Protein 6FPD (pdb70)

Nearest PDB structures (foldseek):
  6fpd-assembly1_A-2  TM=1.005E+00  e=1.056E-23  Agaricus bisporus
  5vtl-assembly1_A  TM=2.613E-01  e=3.855E-01  Trypanosoma brucei
  1i49-assembly1_B  TM=2.216E-01  e=1.133E+00  Homo sapiens
  3g67-assembly1_A  TM=2.272E-01  e=3.034E+00  Thermotoga maritima
  1uru-assembly1_A-2  TM=2.472E-01  e=2.636E+00  Drosophila melanogaster

Radius of gyration: 22.44 Å; Cα contacts (8 Å, |Δi|>4): 189; chains: 1; bounding box: 76×44×27 Å

Organism: Agaricus bisporus (NCBI:txid5341)

Secondary structure (DSSP, 8-state):
---GGGSHHHHHHHHHHHHHHHHHHHHHHHHHHHHHHHHHHHHHHTTTT-SGGGGHHHHHHHHHHHHHHHHHHHHHHHHHHHHHHIIIIIIIIIIIITS--SHHHHHHHHHHHHHHHH------TT-HHHHHHHHHHHHHHHHHHHHHHHT---HHHHHHHHHHHHHHHHHHHHHHHHHHHHHHHHHHH--

Solvent-accessible surface area: 10762 Å² total; per-residue (Å²): 108,87,3,45,5,21,77,135,117,54,14,106,148,14,24,74,46,0,92,59,0,14,95,80,1,44,61,41,21,113,33,28,109,77,92,24,102,66,9,127,39,74,11,106,168,98,128,123,126,86,111,73,44,63,87,79,6,68,174,26,44,116,111,12,121,58,35,54,104,49,3,116,45,0,63,61,18,0,36,102,10,15,59,14,4,49,68,0,10,76,81,6,5,60,36,53,5,55,105,40,82,65,90,130,54,83,68,39,0,34,105,79,0,82,51,10,27,53,84,167,29,84,83,6,122,71,23,97,12,0,29,151,44,12,39,42,8,34,72,20,0,16,75,0,0,44,56,4,5,76,62,32,141,163,81,78,44,18,61,125,11,48,98,37,4,58,69,0,63,72,4,1,120,35,0,13,89,2,1,123,45,0,6,47,33,3,61,134,47,97,131

Sequence (191 aa):
IDFPFAHEDVVQKTVDDVRTLSNMSAAADQGVHDVNHSSKTLAERYKDDITALAVLPPRVDEFAKSFNDILWAGRTSATHGVSRITDFVDVTVVGIVEDIKTPEDRDEAVIELNAIAGQKSKPVDGFPGATRRLDGIWNTSSTDAANIAKVLAIEKTVKELTTAFSPAKAGYKKVQEALRAYASSITKLAA

Structure (mmCIF, N/CA/C/O backbone):
data_6FPD
#
_entry.id   6FPD
#
_cell.length_a   73.936
_cell.length_b   73.936
_cell.length_c   70.592
_cell.angle_alpha   90.00
_cell.angle_beta   90.00
_cell.angle_gamma   120.00
#
_symmetry.space_group_name_H-M   'P 64'
#
loop_
_entity.id
_entity.type
_entity.pdbx_description
1 polymer 'Protein AB21'
2 non-polymer 'SODIUM ION'
3 non-polymer 1,2-ETHANEDIOL
4 water water
#
loop_
_atom_site.group_PDB
_atom_site.id
_atom_site.type_symbol
_atom_site.label_atom_id
_atom_site.label_alt_id
_atom_site.label_comp_id
_atom_site.label_asym_id
_atom_site.label_entity_id
_atom_site.label_seq_id
_atom_site.pdbx_PDB_ins_code
_atom_site.Cartn_x
_atom_site.Cartn_y
_atom_site.Cartn_z
_atom_site.occupancy
_atom_site.B_iso_or_equiv
_atom_site.auth_seq_id
_atom_site.auth_comp_id
_atom_site.auth_asym_id
_atom_site.auth_atom_id
_atom_site.pdbx_PDB_model_num
ATOM 1 N N . ILE A 1 5 ? 25.811 -3.097 2.837 1.00 41.97 5 ILE A N 1
ATOM 2 C CA . ILE A 1 5 ? 25.633 -4.576 2.565 1.00 42.38 5 ILE A CA 1
ATOM 3 C C . ILE A 1 5 ? 24.782 -5.199 3.693 1.00 42.24 5 ILE A C 1
ATOM 4 O O . ILE A 1 5 ? 25.296 -5.724 4.688 1.00 41.63 5 ILE A O 1
ATOM 9 N N . ASP A 1 6 ? 23.465 -5.062 3.548 1.00 41.20 6 ASP A N 1
ATOM 10 C CA . ASP A 1 6 ? 22.532 -5.705 4.451 1.00 41.44 6 ASP A CA 1
ATOM 11 C C . ASP A 1 6 ? 22.224 -7.091 3.900 1.00 39.33 6 ASP A C 1
ATOM 12 O O . ASP A 1 6 ? 22.193 -7.305 2.676 1.00 39.59 6 ASP A O 1
ATOM 17 N N . PHE A 1 7 ? 22.031 -8.030 4.820 1.00 35.81 7 PHE A N 1
ATOM 18 C CA . PHE A 1 7 ? 21.631 -9.386 4.497 1.00 33.09 7 PHE A CA 1
ATOM 19 C C . PHE A 1 7 ? 20.370 -9.619 5.297 1.00 31.16 7 PHE A C 1
ATOM 20 O O . PHE A 1 7 ? 20.454 -9.765 6.510 1.00 32.10 7 PHE A O 1
ATOM 28 N N . PRO A 1 8 ? 19.192 -9.626 4.638 1.00 29.34 8 PRO A N 1
ATOM 29 C CA . PRO A 1 8 ? 17.936 -9.728 5.396 1.00 28.56 8 PRO A CA 1
ATOM 30 C C . PRO A 1 8 ? 17.882 -10.827 6.471 1.00 29.10 8 PRO A C 1
ATOM 31 O O . PRO A 1 8 ? 17.265 -10.612 7.503 1.00 29.73 8 PRO A O 1
ATOM 35 N N . PHE A 1 9 ? 18.535 -11.969 6.236 1.00 29.13 9 PHE A N 1
ATOM 36 C CA . PHE A 1 9 ? 18.604 -13.064 7.208 1.00 29.56 9 PHE A CA 1
ATOM 37 C C . PHE A 1 9 ? 19.786 -12.972 8.203 1.00 31.83 9 PHE A C 1
ATOM 38 O O . PHE A 1 9 ? 19.969 -13.877 9.015 1.00 33.34 9 PHE A O 1
ATOM 46 N N . ALA A 1 10 ? 20.570 -11.890 8.156 1.00 34.09 10 ALA A N 1
ATOM 47 C CA . ALA A 1 10 ? 21.537 -11.556 9.217 1.00 34.96 10 ALA A CA 1
ATOM 48 C C . ALA A 1 10 ? 20.872 -10.986 10.473 1.00 37.16 10 ALA A C 1
ATOM 49 O O . ALA A 1 10 ? 21.526 -10.864 11.509 1.00 36.57 10 ALA A O 1
ATOM 51 N N . HIS A 1 11 ? 19.591 -10.622 10.363 1.00 41.04 11 HIS A N 1
ATOM 52 C CA . HIS A 1 11 ? 18.787 -10.097 11.465 1.00 43.89 11 HIS A CA 1
ATOM 53 C C . HIS A 1 11 ? 17.806 -11.145 11.955 1.00 47.52 11 HIS A C 1
ATOM 54 O O . HIS A 1 11 ? 17.066 -11.717 11.158 1.00 50.65 11 HIS A O 1
ATOM 61 N N . GLU A 1 12 ? 17.777 -11.362 13.270 1.00 51.98 12 GLU A N 1
ATOM 62 C CA . GLU A 1 12 ? 16.942 -12.411 13.897 1.00 53.36 12 GLU A CA 1
ATOM 63 C C . GLU A 1 12 ? 15.434 -12.170 13.791 1.00 52.33 12 GLU A C 1
ATOM 64 O O . GLU A 1 12 ? 14.637 -13.107 13.918 1.00 52.55 12 GLU A O 1
ATOM 70 N N . ASP A 1 13 ? 15.058 -10.922 13.546 1.00 51.72 13 ASP A N 1
ATOM 71 C CA . ASP A 1 13 ? 13.656 -10.514 13.480 1.00 52.38 13 ASP A CA 1
ATOM 72 C C . ASP A 1 13 ? 13.062 -10.927 12.122 1.00 51.25 13 ASP A C 1
ATOM 73 O O . ASP A 1 13 ? 11.951 -11.464 12.053 1.00 51.47 13 ASP A O 1
ATOM 78 N N . VAL A 1 14 ? 13.824 -10.676 11.056 1.00 47.11 14 VAL A N 1
ATOM 79 C CA . VAL A 1 14 ? 13.454 -11.058 9.687 1.00 46.14 14 VAL A CA 1
ATOM 80 C C . VAL A 1 14 ? 13.406 -12.576 9.513 1.00 44.10 14 VAL A C 1
ATOM 81 O O . VAL A 1 14 ? 12.485 -13.101 8.881 1.00 45.39 14 VAL A O 1
ATOM 85 N N . VAL A 1 15 ? 14.418 -13.264 10.043 1.00 40.89 15 VAL A N 1
ATOM 86 C CA . VAL A 1 15 ? 14.509 -14.725 9.960 1.00 38.97 15 VAL A CA 1
ATOM 87 C C . VAL A 1 15 ? 13.277 -15.382 10.580 1.00 38.73 15 VAL A C 1
ATOM 88 O O . VAL A 1 15 ? 12.733 -16.327 10.019 1.00 40.73 15 VAL A O 1
ATOM 92 N N . GLN A 1 16 ? 12.837 -14.864 11.723 1.00 37.29 16 GLN A N 1
ATOM 93 C CA . GLN A 1 16 ? 11.658 -15.394 12.408 1.00 35.33 16 GLN A CA 1
ATOM 94 C C . GLN A 1 16 ? 10.377 -15.162 11.627 1.00 32.84 16 GLN A C 1
ATOM 95 O O . GLN A 1 16 ? 9.554 -16.060 11.507 1.00 32.96 16 GLN A O 1
ATOM 101 N N . LYS A 1 17 ? 10.211 -13.947 11.122 1.00 31.11 17 LYS A N 1
ATOM 102 C CA . LYS A 1 17 ? 9.094 -13.596 10.242 1.00 30.65 17 LYS A CA 1
ATOM 103 C C . LYS A 1 17 ? 9.007 -14.544 9.027 1.00 28.18 17 LYS A C 1
ATOM 104 O O . LYS A 1 17 ? 7.917 -14.988 8.644 1.00 25.52 17 LYS A O 1
ATOM 110 N N . THR A 1 18 ? 10.171 -14.862 8.456 1.00 26.27 18 THR A N 1
ATOM 111 C CA . THR A 1 18 ? 10.282 -15.790 7.329 1.00 24.75 18 THR A CA 1
ATOM 112 C C . THR A 1 18 ? 10.053 -17.258 7.706 1.00 25.04 18 THR A C 1
ATOM 113 O O . THR A 1 18 ? 9.425 -18.001 6.954 1.00 25.02 18 THR A O 1
ATOM 117 N N . VAL A 1 19 ? 10.594 -17.683 8.841 1.00 25.30 19 VAL A N 1
ATOM 118 C CA . VAL A 1 19 ? 10.352 -19.031 9.338 1.00 26.74 19 VAL A CA 1
ATOM 119 C C . VAL A 1 19 ? 8.838 -19.225 9.626 1.00 28.49 19 VAL A C 1
ATOM 120 O O . VAL A 1 19 ? 8.257 -20.236 9.226 1.00 28.05 19 VAL A O 1
ATOM 124 N N . ASP A 1 20 ? 8.211 -18.238 10.275 1.00 30.17 20 ASP A N 1
ATOM 125 C CA . ASP A 1 20 ? 6.754 -18.218 10.472 1.00 31.19 20 ASP A CA 1
ATOM 126 C C . ASP A 1 20 ? 6.010 -18.353 9.164 1.00 29.57 20 ASP A C 1
ATOM 127 O O . ASP A 1 20 ? 5.115 -19.175 9.054 1.00 29.92 20 ASP A O 1
ATOM 132 N N . ASP A 1 21 ? 6.363 -17.516 8.192 1.00 28.52 21 ASP A N 1
ATOM 133 C CA . ASP A 1 21 ? 5.804 -17.600 6.835 1.00 28.04 21 ASP A CA 1
ATOM 134 C C . ASP A 1 21 ? 5.737 -19.027 6.321 1.00 27.49 21 ASP A C 1
ATOM 135 O O . ASP A 1 21 ? 4.696 -19.463 5.843 1.00 26.90 21 ASP A O 1
ATOM 140 N N . VAL A 1 22 ? 6.857 -19.741 6.436 1.00 27.58 22 VAL A N 1
ATOM 141 C CA . VAL A 1 22 ? 6.953 -21.131 5.980 1.00 27.67 22 VAL A CA 1
ATOM 142 C C . VAL A 1 22 ? 6.123 -22.047 6.885 1.00 28.62 22 VAL A C 1
ATOM 143 O O . VAL A 1 22 ? 5.378 -22.896 6.395 1.00 29.27 22 VAL A O 1
ATOM 147 N N . ARG A 1 23 ? 6.234 -21.858 8.192 1.00 29.66 23 ARG A N 1
ATOM 148 C CA . ARG A 1 23 ? 5.408 -22.600 9.143 1.00 30.82 23 ARG A CA 1
ATOM 149 C C . ARG A 1 23 ? 3.925 -22.427 8.786 1.00 29.12 23 ARG A C 1
ATOM 150 O O . ARG A 1 23 ? 3.195 -23.395 8.634 1.00 28.09 23 ARG A O 1
ATOM 158 N N . THR A 1 24 ? 3.516 -21.182 8.596 1.00 29.11 24 THR A N 1
ATOM 159 C CA . THR A 1 24 ? 2.159 -20.833 8.159 1.00 29.24 24 THR A CA 1
ATOM 160 C C . THR A 1 24 ? 1.771 -21.508 6.854 1.00 28.33 24 THR A C 1
ATOM 161 O O . THR A 1 24 ? 0.634 -21.909 6.674 1.00 29.02 24 THR A O 1
ATOM 165 N N . LEU A 1 25 ? 2.719 -21.607 5.941 1.00 28.01 25 LEU A N 1
ATOM 166 C CA . LEU A 1 25 ? 2.511 -22.320 4.690 1.00 27.23 25 LEU A CA 1
ATOM 167 C C . LEU A 1 25 ? 2.384 -23.850 4.888 1.00 26.13 25 LEU A C 1
ATOM 168 O O . LEU A 1 25 ? 1.557 -24.497 4.240 1.00 24.87 25 LEU A O 1
ATOM 173 N N . SER A 1 26 ? 3.185 -24.415 5.792 1.00 25.77 26 SER A N 1
ATOM 174 C CA . SER A 1 26 ? 3.095 -25.844 6.135 1.00 25.42 26 SER A CA 1
ATOM 175 C C . SER A 1 26 ? 1.792 -26.200 6.853 1.00 24.82 26 SER A C 1
ATOM 176 O O . SER A 1 26 ? 1.078 -27.105 6.427 1.00 25.74 26 SER A O 1
ATOM 179 N N . ASN A 1 27 ? 1.484 -25.459 7.913 1.00 23.31 27 ASN A N 1
ATOM 180 C CA . ASN A 1 27 ? 0.295 -25.691 8.739 1.00 22.40 27 ASN A CA 1
ATOM 181 C C . ASN A 1 27 ? -1.016 -25.512 7.955 1.00 22.89 27 ASN A C 1
ATOM 182 O O . ASN A 1 27 ? -1.942 -26.323 8.073 1.00 23.72 27 ASN A O 1
ATOM 187 N N . MET A 1 28 ? -1.090 -24.456 7.155 1.00 23.14 28 MET A N 1
ATOM 188 C CA . MET A 1 28 ? -2.239 -24.208 6.267 1.00 24.26 28 MET A CA 1
ATOM 189 C C . MET A 1 28 ? -2.533 -25.371 5.314 1.00 23.32 28 MET A C 1
ATOM 190 O O . MET A 1 28 ? -3.683 -25.765 5.130 1.00 23.16 28 MET A O 1
ATOM 195 N N . SER A 1 29 ? -1.480 -25.893 4.701 1.00 22.65 29 SER A N 1
ATOM 196 C CA . SER A 1 29 ? -1.578 -27.029 3.794 1.00 22.44 29 SER A CA 1
ATOM 197 C C . SER A 1 29 ? -2.134 -28.255 4.515 1.00 21.81 29 SER A C 1
ATOM 198 O O . SER A 1 29 ? -2.981 -28.962 3.982 1.00 21.76 29 SER A O 1
ATOM 201 N N . ALA A 1 30 ? -1.659 -28.485 5.736 1.00 21.23 30 ALA A N 1
ATOM 202 C CA . ALA A 1 30 ? -2.151 -29.576 6.569 1.00 20.62 30 ALA A CA 1
ATOM 203 C C . ALA A 1 30 ? -3.625 -29.367 6.874 1.00 20.40 30 ALA A C 1
ATOM 204 O O . ALA A 1 30 ? -4.451 -30.204 6.527 1.00 19.53 30 ALA A O 1
ATOM 206 N N . ALA A 1 31 ? -3.945 -28.215 7.464 1.00 21.06 31 ALA A N 1
ATOM 207 C CA . ALA A 1 31 ? -5.327 -27.880 7.849 1.00 21.42 31 ALA A CA 1
ATOM 208 C C . ALA A 1 31 ? -6.301 -28.004 6.690 1.00 22.14 31 ALA A C 1
ATOM 209 O O . ALA A 1 31 ? -7.337 -28.654 6.823 1.00 23.54 31 ALA A O 1
ATOM 211 N N . ALA A 1 32 ? -5.959 -27.392 5.557 1.00 22.67 32 ALA A N 1
ATOM 212 C CA . ALA A 1 32 ? -6.827 -27.387 4.370 1.00 23.36 32 ALA A CA 1
ATOM 213 C C . ALA A 1 32 ? -7.033 -28.765 3.753 1.00 24.05 32 ALA A C 1
ATOM 214 O O . ALA A 1 32 ? -8.128 -29.101 3.297 1.00 24.62 32 ALA A O 1
ATOM 216 N N . ASP A 1 33 ? -5.964 -29.548 3.720 1.00 24.83 33 ASP A N 1
ATOM 217 C CA . ASP A 1 33 ? -6.002 -30.894 3.159 1.00 25.20 33 ASP A CA 1
ATOM 218 C C . ASP A 1 33 ? -6.930 -31.786 3.964 1.00 25.37 33 ASP A C 1
ATOM 219 O O . ASP A 1 33 ? -7.714 -32.549 3.394 1.00 25.20 33 ASP A O 1
ATOM 224 N N . GLN A 1 34 ? -6.814 -31.676 5.288 1.00 25.12 34 GLN A N 1
ATOM 225 C CA . GLN A 1 34 ? -7.718 -32.326 6.230 1.00 25.52 34 GLN A CA 1
ATOM 226 C C . GLN A 1 34 ? -9.154 -31.864 6.033 1.00 25.07 34 GLN A C 1
ATOM 227 O O . GLN A 1 34 ? -10.078 -32.671 6.033 1.00 24.28 34 GLN A O 1
ATOM 233 N N . GLY A 1 35 ? -9.323 -30.558 5.888 1.00 25.13 35 GLY A N 1
ATOM 234 C CA . GLY A 1 35 ? -10.625 -29.968 5.640 1.00 26.25 35 GLY A CA 1
ATOM 235 C C . GLY A 1 35 ? -11.286 -30.542 4.409 1.00 26.84 35 GLY A C 1
ATOM 236 O O . GLY A 1 35 ? -12.479 -30.831 4.429 1.00 27.95 35 GLY A O 1
ATOM 237 N N . VAL A 1 36 ? -10.502 -30.707 3.345 1.00 27.48 36 VAL A N 1
ATOM 238 C CA . VAL A 1 36 ? -10.969 -31.341 2.117 1.00 28.36 36 VAL A CA 1
ATOM 239 C C . VAL A 1 36 ? -11.290 -32.818 2.344 1.00 30.66 36 VAL A C 1
ATOM 240 O O . VAL A 1 36 ? -12.335 -33.291 1.896 1.00 31.31 36 VAL A O 1
ATOM 244 N N . HIS A 1 37 ? -10.404 -33.552 3.020 1.00 32.42 37 HIS A N 1
ATOM 245 C CA . HIS A 1 37 ? -10.689 -34.962 3.321 1.00 33.84 37 HIS A CA 1
ATOM 246 C C . HIS A 1 37 ? -11.884 -35.178 4.272 1.00 32.02 37 HIS A C 1
ATOM 247 O O . HIS A 1 37 ? -12.624 -36.143 4.093 1.00 32.19 37 HIS A O 1
ATOM 254 N N . ASP A 1 38 ? -12.058 -34.312 5.273 1.00 29.72 38 ASP A N 1
ATOM 255 C CA . ASP A 1 38 ? -13.211 -34.397 6.188 1.00 27.92 38 ASP A CA 1
ATOM 256 C C . ASP A 1 38 ? -14.522 -34.230 5.422 1.00 26.57 38 ASP A C 1
ATOM 257 O O . ASP A 1 38 ? -15.468 -34.988 5.630 1.00 25.19 38 ASP A O 1
ATOM 262 N N . VAL A 1 39 ? -14.561 -33.223 4.546 1.00 25.94 39 VAL A N 1
ATOM 263 C CA . VAL A 1 39 ? -15.681 -33.012 3.612 1.00 25.28 39 VAL A CA 1
ATOM 264 C C . VAL A 1 39 ? -15.882 -34.259 2.757 1.00 24.92 39 VAL A C 1
ATOM 265 O O . VAL A 1 39 ? -16.981 -34.747 2.615 1.00 25.46 39 VAL A O 1
ATOM 269 N N . ASN A 1 40 ? -14.798 -34.764 2.201 1.00 25.67 40 ASN A N 1
ATOM 270 C CA . ASN A 1 40 ? -14.829 -35.941 1.343 1.00 26.02 40 ASN A CA 1
ATOM 271 C C . ASN A 1 40 ? -15.298 -37.210 2.068 1.00 26.27 40 ASN A C 1
ATOM 272 O O . ASN A 1 40 ? -16.147 -37.945 1.567 1.00 25.51 40 ASN A O 1
ATOM 277 N N . HIS A 1 41 ? -14.728 -37.450 3.245 1.00 27.06 41 HIS A N 1
ATOM 278 C CA . HIS A 1 41 ? -15.164 -38.520 4.138 1.00 27.34 41 HIS A CA 1
ATOM 279 C C . HIS A 1 41 ? -16.649 -38.391 4.467 1.00 26.95 41 HIS A C 1
ATOM 280 O O . HIS A 1 41 ? -17.412 -39.340 4.242 1.00 27.73 41 HIS A O 1
ATOM 287 N N . SER A 1 42 ? -17.046 -37.217 4.972 1.00 26.43 42 SER A N 1
ATOM 288 C CA . SER A 1 42 ? -18.456 -36.906 5.306 1.00 26.28 42 SER A CA 1
ATOM 289 C C . SER A 1 42 ? -19.427 -37.137 4.153 1.00 26.66 42 SER A C 1
ATOM 290 O O . SER A 1 42 ? -20.566 -37.556 4.364 1.00 26.24 42 SER A O 1
ATOM 293 N N . SER A 1 43 ? -18.958 -36.856 2.943 1.00 27.14 43 SER A N 1
ATOM 294 C CA . SER A 1 43 ? -19.725 -37.081 1.735 1.00 28.41 43 SER A CA 1
ATOM 295 C C . SER A 1 43 ? -19.951 -38.571 1.491 1.00 30.74 43 SER A C 1
ATOM 296 O O . SER A 1 43 ? -21.065 -38.999 1.158 1.00 32.45 43 SER A O 1
ATOM 299 N N . LYS A 1 44 ? -18.893 -39.354 1.674 1.00 32.57 44 LYS A N 1
ATOM 300 C CA . LYS A 1 44 ? -18.935 -40.793 1.434 1.00 34.71 44 LYS A CA 1
ATOM 301 C C . LYS A 1 44 ? -19.819 -41.505 2.456 1.00 33.48 44 LYS A C 1
ATOM 302 O O . LYS A 1 44 ? -20.677 -42.297 2.075 1.00 31.77 44 LYS A O 1
ATOM 308 N N . THR A 1 45 ? -19.602 -41.217 3.743 1.00 32.90 45 THR A N 1
ATOM 309 C CA . THR A 1 45 ? -20.405 -41.802 4.826 1.00 33.02 45 THR A CA 1
ATOM 310 C C . THR A 1 45 ? -21.907 -41.552 4.668 1.00 34.35 45 THR A C 1
ATOM 311 O O . THR A 1 45 ? -22.721 -42.426 4.971 1.00 36.32 45 THR A O 1
ATOM 315 N N . LEU A 1 46 ? -22.253 -40.359 4.190 1.00 33.54 46 LEU A N 1
ATOM 316 C CA . LEU A 1 46 ? -23.640 -39.961 3.960 1.00 32.29 46 LEU A CA 1
ATOM 317 C C . LEU A 1 46 ? -24.325 -40.809 2.890 1.00 32.55 46 LEU A C 1
ATOM 318 O O . LEU A 1 46 ? -25.453 -41.261 3.079 1.00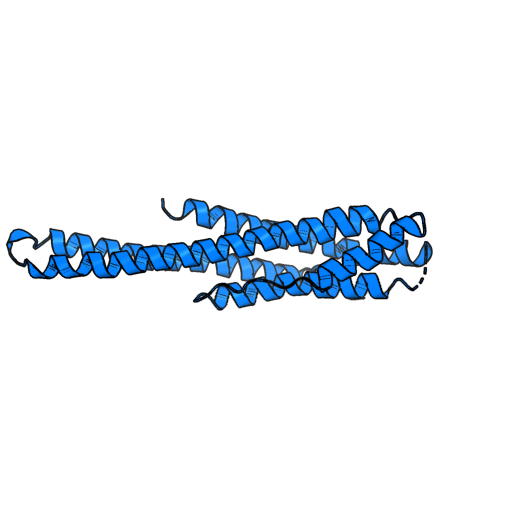 31.99 46 LEU A O 1
ATOM 323 N N . ALA A 1 47 ? -23.643 -41.009 1.768 1.00 32.82 47 ALA A N 1
ATOM 324 C CA . ALA A 1 47 ? -24.150 -41.867 0.710 1.00 33.15 47 ALA A CA 1
ATOM 325 C C . ALA A 1 47 ? -24.237 -43.325 1.167 1.00 35.56 47 ALA A C 1
ATOM 326 O O . ALA A 1 47 ? -25.156 -44.042 0.789 1.00 36.99 47 ALA A O 1
ATOM 328 N N . GLU A 1 48 ? -23.281 -43.759 1.981 1.00 37.51 48 GLU A N 1
ATOM 329 C CA . GLU A 1 48 ? -23.315 -45.099 2.556 1.00 39.65 48 GLU A CA 1
ATOM 330 C C . GLU A 1 48 ? -24.517 -45.222 3.497 1.00 39.60 48 GLU A C 1
ATOM 331 O O . GLU A 1 48 ? -25.213 -46.239 3.477 1.00 38.38 48 GLU A O 1
ATOM 337 N N . ARG A 1 49 ? -24.759 -44.181 4.303 1.00 40.06 49 ARG A N 1
ATOM 338 C CA . ARG A 1 49 ? -25.877 -44.169 5.273 1.00 40.41 49 ARG A CA 1
ATOM 339 C C . ARG A 1 49 ? -27.260 -44.357 4.638 1.00 38.49 49 ARG A C 1
ATOM 340 O O . ARG A 1 49 ? -28.154 -44.879 5.295 1.00 37.77 49 ARG A O 1
ATOM 348 N N . TYR A 1 50 ? -27.424 -43.949 3.379 1.00 36.22 50 TYR A N 1
ATOM 349 C CA . TYR A 1 50 ? -28.705 -44.032 2.675 1.00 35.79 50 TYR A CA 1
ATOM 350 C C . TYR A 1 50 ? -28.548 -44.666 1.287 1.00 37.48 50 TYR A C 1
ATOM 351 O O . TYR A 1 50 ? -29.199 -44.258 0.324 1.00 37.04 50 TYR A O 1
ATOM 360 N N . LYS A 1 51 ? -27.690 -45.682 1.200 1.00 39.77 51 LYS A N 1
ATOM 361 C CA . LYS A 1 51 ? -27.338 -46.298 -0.092 1.00 39.72 51 LYS A CA 1
ATOM 362 C C . LYS A 1 51 ? -28.469 -47.153 -0.658 1.00 38.80 51 LYS A C 1
ATOM 363 O O . LYS A 1 51 ? -28.640 -47.226 -1.872 1.00 39.91 51 LYS A O 1
ATOM 369 N N . ASP A 1 52 ? -29.239 -47.785 0.221 1.00 38.13 52 ASP A N 1
ATOM 370 C CA . ASP A 1 52 ? -30.395 -48.582 -0.191 1.00 38.46 52 ASP A CA 1
ATOM 371 C C . ASP A 1 52 ? -31.534 -47.725 -0.748 1.00 37.78 52 ASP A C 1
ATOM 372 O O . ASP A 1 52 ? -32.114 -48.044 -1.792 1.00 37.19 52 ASP A O 1
ATOM 377 N N . ASP A 1 53 ? -31.834 -46.635 -0.038 1.00 36.79 53 ASP A N 1
ATOM 378 C CA . ASP A 1 53 ? -33.048 -45.840 -0.261 1.00 34.22 53 ASP A CA 1
ATOM 379 C C . ASP A 1 53 ? -32.862 -44.687 -1.230 1.00 32.86 53 ASP A C 1
ATOM 380 O O . ASP A 1 53 ? -33.751 -44.406 -2.030 1.00 31.79 53 ASP A O 1
ATOM 385 N N . ILE A 1 54 ? -31.714 -44.023 -1.147 1.00 32.17 54 ILE A N 1
ATOM 386 C CA . ILE A 1 54 ? -31.459 -42.823 -1.919 1.00 31.93 54 ILE A CA 1
ATOM 387 C C . ILE A 1 54 ? -30.252 -43.109 -2.801 1.00 33.14 54 ILE A C 1
ATOM 388 O O . ILE A 1 54 ? -29.104 -43.048 -2.376 1.00 33.76 54 ILE A O 1
ATOM 393 N N . THR A 1 55 ? -30.563 -43.448 -4.045 1.00 34.12 55 THR A N 1
ATOM 394 C CA . THR A 1 55 ? -29.594 -43.870 -5.040 1.00 34.21 55 THR A CA 1
ATOM 395 C C . THR A 1 55 ? -28.780 -42.685 -5.597 1.00 35.09 55 THR A C 1
ATOM 396 O O . THR A 1 55 ? -27.600 -42.851 -5.940 1.00 35.90 55 THR A O 1
ATOM 400 N N . ALA A 1 56 ? -29.398 -41.506 -5.674 1.00 34.31 56 ALA A N 1
ATOM 401 C CA . ALA A 1 56 ? -28.760 -40.329 -6.271 1.00 34.60 56 ALA A CA 1
ATOM 402 C C . ALA A 1 56 ? -27.596 -39.787 -5.443 1.00 34.20 56 ALA A C 1
ATOM 403 O O . ALA A 1 56 ? -26.678 -39.199 -6.005 1.00 34.79 56 ALA A O 1
ATOM 405 N N . LEU A 1 57 ? -27.633 -39.996 -4.124 1.00 33.83 57 LEU A N 1
ATOM 406 C CA . LEU A 1 57 ? -26.532 -39.615 -3.210 1.00 34.01 57 LEU A CA 1
ATOM 407 C C . LEU A 1 57 ? -25.139 -40.157 -3.577 1.00 35.44 57 LEU A C 1
ATOM 408 O O . LEU A 1 57 ? -24.135 -39.580 -3.171 1.00 35.97 57 LEU A O 1
ATOM 413 N N . ALA A 1 58 ? -25.092 -41.269 -4.313 1.00 36.76 58 ALA A N 1
ATOM 414 C CA . ALA A 1 58 ? -23.845 -41.847 -4.843 1.00 35.44 58 ALA A CA 1
ATOM 415 C C . ALA A 1 58 ? -23.136 -40.996 -5.901 1.00 35.54 58 ALA A C 1
ATOM 416 O O . ALA A 1 58 ? -21.949 -41.210 -6.161 1.00 36.18 58 ALA A O 1
ATOM 418 N N . VAL A 1 59 ? -23.854 -40.058 -6.519 1.00 35.13 59 VAL A N 1
ATOM 419 C CA . VAL A 1 59 ? -23.297 -39.204 -7.573 1.00 34.94 59 VAL A CA 1
ATOM 420 C C . VAL A 1 59 ? -22.299 -38.203 -6.980 1.00 35.19 59 VAL A C 1
ATOM 421 O O . VAL A 1 59 ? -21.377 -37.760 -7.680 1.00 35.82 59 VAL A O 1
ATOM 425 N N . LEU A 1 60 ? -22.476 -37.872 -5.693 1.00 34.15 60 LEU A N 1
ATOM 426 C CA . LEU A 1 60 ? -21.722 -36.806 -5.033 1.00 32.97 60 LEU A CA 1
ATOM 427 C C . LEU A 1 60 ? -20.260 -37.126 -4.667 1.00 33.87 60 LEU A C 1
ATOM 428 O O . LEU A 1 60 ? -19.368 -36.333 -5.016 1.00 31.65 60 LEU A O 1
ATOM 433 N N . PRO A 1 61 ? -20.004 -38.252 -3.952 1.00 34.23 61 PRO A N 1
ATOM 434 C CA . PRO A 1 61 ? -18.610 -38.519 -3.557 1.00 35.60 61 PRO A CA 1
ATOM 435 C C . PRO A 1 61 ? -17.579 -38.478 -4.704 1.00 35.58 61 PRO A C 1
ATOM 436 O O . PRO A 1 61 ? -16.560 -37.813 -4.538 1.00 35.90 61 PRO A O 1
ATOM 440 N N . PRO A 1 62 ? -17.855 -39.132 -5.858 1.00 36.08 62 PRO A N 1
ATOM 441 C CA . PRO A 1 62 ? -16.977 -38.975 -7.029 1.00 36.49 62 PRO A CA 1
ATOM 442 C C . PRO A 1 62 ? -16.617 -37.535 -7.417 1.00 36.98 62 PRO A C 1
ATOM 443 O O . PRO A 1 62 ? -15.481 -37.292 -7.796 1.00 37.79 62 PRO A O 1
ATOM 447 N N . ARG A 1 63 ? -17.563 -36.604 -7.321 1.00 38.65 63 ARG A N 1
ATOM 448 C CA . ARG A 1 63 ? -17.287 -35.178 -7.617 1.00 41.05 63 ARG A CA 1
ATOM 449 C C . ARG A 1 63 ? -16.347 -34.516 -6.612 1.00 38.87 63 ARG A C 1
ATOM 450 O O . ARG A 1 63 ? -15.521 -33.685 -6.989 1.00 37.88 63 ARG A O 1
ATOM 458 N N . VAL A 1 64 ? -16.496 -34.897 -5.345 1.00 37.87 64 VAL A N 1
ATOM 459 C CA . VAL A 1 64 ? -15.679 -34.397 -4.237 1.00 36.38 64 VAL A CA 1
ATOM 460 C C . VAL A 1 64 ? -14.301 -35.075 -4.237 1.00 35.80 64 VAL A C 1
ATOM 461 O O . VAL A 1 64 ? -13.319 -34.506 -3.758 1.00 33.84 64 VAL A O 1
ATOM 465 N N . ASP A 1 65 ? -14.240 -36.292 -4.770 1.00 36.04 65 ASP A N 1
ATOM 466 C CA . ASP A 1 65 ? -12.988 -37.034 -4.884 1.00 36.18 65 ASP A CA 1
ATOM 467 C C . ASP A 1 65 ? -12.118 -36.557 -6.039 1.00 35.85 65 ASP A C 1
ATOM 468 O O . ASP A 1 65 ? -10.893 -36.534 -5.919 1.00 34.83 65 ASP A O 1
ATOM 473 N N . GLU A 1 66 ? -12.735 -36.202 -7.165 1.00 36.48 66 GLU A N 1
ATOM 474 C CA . GLU A 1 66 ? -11.968 -35.673 -8.302 1.00 37.25 66 GLU A CA 1
ATOM 475 C C . GLU A 1 66 ? -11.280 -34.378 -7.921 1.00 35.42 66 GLU A C 1
ATOM 476 O O . GLU A 1 66 ? -10.149 -34.135 -8.355 1.00 35.54 66 GLU A O 1
ATOM 482 N N . PHE A 1 67 ? -11.950 -33.562 -7.105 1.00 32.43 67 PHE A N 1
ATOM 483 C CA . PHE A 1 67 ? -11.340 -32.343 -6.608 1.00 30.97 67 PHE A CA 1
ATOM 484 C C . PHE A 1 67 ? -10.207 -32.626 -5.617 1.00 30.55 67 PHE A C 1
ATOM 485 O O . PHE A 1 67 ? -9.145 -32.027 -5.723 1.00 33.44 67 PHE A O 1
ATOM 493 N N . ALA A 1 68 ? -10.445 -33.520 -4.660 1.00 29.44 68 ALA A N 1
ATOM 494 C CA . ALA A 1 68 ? -9.455 -33.911 -3.643 1.00 28.44 68 ALA A CA 1
ATOM 495 C C . ALA A 1 68 ? -8.100 -34.309 -4.227 1.00 28.38 68 ALA A C 1
ATOM 496 O O . ALA A 1 68 ? -7.048 -34.018 -3.650 1.00 29.05 68 ALA A O 1
ATOM 498 N N . LYS A 1 69 ? -8.144 -34.984 -5.366 1.00 27.55 69 LYS A N 1
ATOM 499 C CA . LYS A 1 69 ? -6.949 -35.409 -6.064 1.00 27.78 69 LYS A CA 1
ATOM 500 C C . LYS A 1 69 ? -6.265 -34.255 -6.802 1.00 28.60 69 LYS A C 1
ATOM 5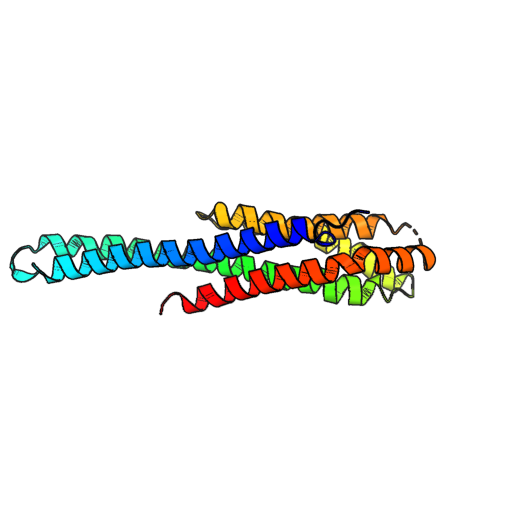01 O O . LYS A 1 69 ? -5.031 -34.167 -6.798 1.00 30.02 69 LYS A O 1
ATOM 507 N N . SER A 1 70 ? -7.054 -33.375 -7.423 1.00 27.98 70 SER A N 1
ATOM 508 C CA . SER A 1 70 ? -6.533 -32.105 -7.946 1.00 27.72 70 SER A CA 1
ATOM 509 C C . SER A 1 70 ? -5.851 -31.312 -6.840 1.00 26.94 70 SER A C 1
ATOM 510 O O . SER A 1 70 ? -4.799 -30.715 -7.064 1.00 26.43 70 SER A O 1
ATOM 513 N N . PHE A 1 71 ? -6.464 -31.319 -5.652 1.00 26.27 71 PHE A N 1
ATOM 514 C CA . PHE A 1 71 ? -5.945 -30.580 -4.506 1.00 25.14 71 PHE A CA 1
ATOM 515 C C . PHE A 1 71 ? -4.609 -31.134 -4.056 1.00 24.82 71 PHE A C 1
ATOM 516 O O . PHE A 1 71 ? -3.704 -30.364 -3.777 1.00 24.55 71 PHE A O 1
ATOM 524 N N . ASN A 1 72 ? -4.498 -32.461 -3.990 1.00 25.47 72 ASN A N 1
ATOM 525 C CA . ASN A 1 72 ? -3.234 -33.132 -3.641 1.00 25.79 72 ASN A CA 1
ATOM 526 C C . ASN A 1 72 ? -2.096 -32.782 -4.591 1.00 25.39 72 ASN A C 1
ATOM 527 O O . ASN A 1 72 ? -0.983 -32.578 -4.138 1.00 24.50 72 ASN A O 1
ATOM 532 N N . ASP A 1 73 ? -2.381 -32.716 -5.896 1.00 24.86 73 ASP A N 1
ATOM 533 C CA . ASP A 1 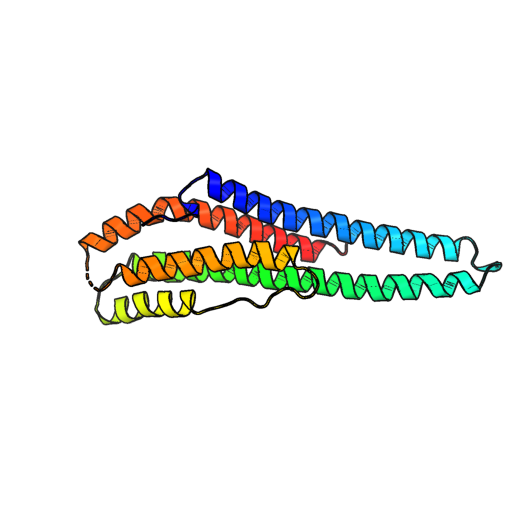73 ? -1.379 -32.303 -6.894 1.00 24.95 73 ASP A CA 1
ATOM 534 C C . ASP A 1 73 ? -0.826 -30.896 -6.673 1.00 23.35 73 ASP A C 1
ATOM 535 O O . ASP A 1 73 ? 0.361 -30.646 -6.888 1.00 22.78 73 ASP A O 1
ATOM 540 N N . ILE A 1 74 ? -1.703 -29.987 -6.276 1.00 22.22 74 ILE A N 1
ATOM 541 C CA . ILE A 1 74 ? -1.327 -28.610 -5.972 1.00 22.09 74 ILE A CA 1
ATOM 542 C C . ILE A 1 74 ? -0.441 -28.564 -4.725 1.00 21.13 74 ILE A C 1
ATOM 543 O O . ILE A 1 74 ? 0.583 -27.875 -4.701 1.00 20.82 74 ILE A O 1
ATOM 548 N N . LEU A 1 75 ? -0.842 -29.313 -3.706 1.00 20.06 75 LEU A N 1
ATOM 549 C CA . LEU A 1 75 ? -0.045 -29.465 -2.494 1.00 19.76 75 LEU A CA 1
ATOM 550 C C . LEU A 1 75 ? 1.355 -30.051 -2.773 1.00 18.47 75 LEU A C 1
ATOM 551 O O . LEU A 1 75 ? 2.323 -29.640 -2.124 1.00 18.87 75 LEU A O 1
ATOM 556 N N . TRP A 1 76 ? 1.449 -30.996 -3.713 1.00 16.70 76 TRP A N 1
ATOM 557 C CA . TRP A 1 76 ? 2.739 -31.560 -4.147 1.00 15.89 76 TRP A CA 1
ATOM 558 C C . TRP A 1 76 ? 3.525 -30.638 -5.089 1.00 15.43 76 TRP A C 1
ATOM 559 O O . TRP A 1 76 ? 4.751 -30.685 -5.105 1.00 15.60 76 TRP A O 1
ATOM 570 N N . ALA A 1 77 ? 2.839 -29.824 -5.885 1.00 14.99 77 ALA A N 1
ATOM 571 C CA . ALA A 1 77 ? 3.517 -28.773 -6.639 1.00 14.69 77 ALA A CA 1
ATOM 572 C C . ALA A 1 77 ? 4.185 -27.812 -5.657 1.00 14.37 77 ALA A C 1
ATOM 573 O O . ALA A 1 77 ? 5.326 -27.407 -5.870 1.00 14.81 77 ALA A O 1
ATOM 575 N N . GLY A 1 78 ? 3.475 -27.469 -4.581 1.00 13.81 78 GLY A N 1
ATOM 576 C CA . GLY A 1 78 ? 4.046 -26.713 -3.469 1.00 13.62 78 GLY A CA 1
ATOM 577 C C . GLY A 1 78 ? 5.276 -27.373 -2.861 1.00 13.44 78 GLY A C 1
ATOM 578 O O . GLY A 1 78 ? 6.304 -26.727 -2.663 1.00 13.19 78 GLY A O 1
ATOM 579 N N . ARG A 1 79 ? 5.182 -28.667 -2.583 1.00 13.31 79 ARG A N 1
ATOM 580 C CA . ARG A 1 79 ? 6.349 -29.409 -2.105 1.00 13.44 79 ARG A CA 1
ATOM 581 C C . ARG A 1 79 ? 7.547 -29.280 -3.041 1.00 13.32 79 ARG A C 1
ATOM 582 O O . ARG A 1 79 ? 8.655 -29.025 -2.585 1.00 13.65 79 ARG A O 1
ATOM 590 N N . THR A 1 80 ? 7.315 -29.461 -4.335 1.00 13.09 80 THR A N 1
ATOM 591 C CA . THR A 1 80 ? 8.378 -29.404 -5.337 1.00 13.11 80 THR A CA 1
ATOM 592 C C . THR A 1 80 ? 9.106 -28.064 -5.346 1.00 13.21 80 THR A C 1
ATOM 593 O O . THR A 1 80 ? 10.345 -28.013 -5.379 1.00 13.37 80 THR A O 1
ATOM 597 N N . SER A 1 81 ? 8.334 -26.990 -5.319 1.00 13.29 81 SER A N 1
ATOM 598 C CA . SER A 1 81 ? 8.890 -25.649 -5.210 1.00 13.45 81 SER A CA 1
ATOM 599 C C . SER A 1 81 ? 9.676 -25.469 -3.895 1.00 13.43 81 SER A C 1
ATOM 600 O O . SER A 1 81 ? 10.717 -24.840 -3.888 1.00 13.42 81 SER A O 1
ATOM 603 N N . ALA A 1 82 ? 9.177 -26.030 -2.798 1.00 13.51 82 ALA A N 1
ATOM 604 C CA . ALA A 1 82 ? 9.875 -25.979 -1.508 1.00 13.66 82 ALA A CA 1
ATOM 605 C C . ALA A 1 82 ? 11.212 -26.705 -1.545 1.00 13.92 82 ALA A C 1
ATOM 606 O O . ALA A 1 82 ? 12.165 -26.233 -0.937 1.00 14.12 82 ALA A O 1
ATOM 608 N N . THR A 1 83 ? 11.282 -27.844 -2.241 1.00 14.16 83 THR A N 1
ATOM 609 C CA . THR A 1 83 ? 12.527 -28.614 -2.317 1.00 14.32 83 THR A CA 1
ATOM 610 C C . THR A 1 83 ? 13.559 -27.905 -3.186 1.00 14.49 83 THR A C 1
ATOM 611 O O . THR A 1 83 ? 14.734 -27.874 -2.835 1.00 14.65 83 THR A O 1
ATOM 615 N N . HIS A 1 84 ? 13.120 -27.332 -4.307 1.00 14.67 84 HIS A N 1
ATOM 616 C CA . HIS A 1 84 ? 13.985 -26.465 -5.125 1.00 14.73 84 HIS A CA 1
ATOM 617 C C . HIS A 1 84 ? 14.492 -25.256 -4.347 1.00 14.18 84 HIS A C 1
ATOM 618 O O . HIS A 1 84 ? 15.619 -24.806 -4.572 1.00 14.55 84 HIS A O 1
ATOM 625 N N . GLY A 1 85 ? 13.649 -24.735 -3.450 1.00 13.55 85 GLY A N 1
ATOM 626 C CA . GLY A 1 85 ? 14.042 -23.737 -2.456 1.00 12.91 85 GLY A CA 1
ATOM 627 C C . GLY A 1 85 ? 15.148 -24.194 -1.513 1.00 12.69 85 GLY A C 1
ATOM 628 O O . GLY A 1 85 ? 16.057 -23.417 -1.221 1.00 12.69 85 GLY A O 1
ATOM 629 N N . VAL A 1 86 ? 15.069 -25.441 -1.036 1.00 12.23 86 VAL A N 1
ATOM 630 C CA . VAL A 1 86 ? 16.132 -26.054 -0.204 1.00 12.11 86 VAL A CA 1
ATOM 631 C C . VAL A 1 86 ? 17.432 -26.199 -1.013 1.00 12.35 86 VAL A C 1
ATOM 632 O O . VAL A 1 86 ? 18.499 -25.794 -0.538 1.00 12.14 86 VAL A O 1
ATOM 636 N N . SER A 1 87 ? 17.318 -26.778 -2.217 1.00 12.67 87 SER A N 1
ATOM 637 C CA . SER A 1 87 ? 18.440 -26.939 -3.168 1.00 13.10 87 SER A CA 1
ATOM 638 C C . SER A 1 87 ? 19.133 -25.620 -3.478 1.00 13.54 87 SER A C 1
ATOM 639 O O . SER A 1 87 ? 20.362 -25.537 -3.465 1.00 13.75 87 SER A O 1
ATOM 642 N N . ARG A 1 88 ? 18.320 -24.609 -3.773 1.00 14.18 88 ARG A N 1
ATOM 643 C CA . ARG A 1 88 ? 18.786 -23.260 -4.056 1.00 14.88 88 ARG A CA 1
ATOM 644 C C . ARG A 1 88 ? 19.645 -22.657 -2.958 1.00 15.14 88 ARG A C 1
ATOM 645 O O . ARG A 1 88 ? 20.692 -22.085 -3.246 1.00 15.57 88 ARG A O 1
ATOM 653 N N . ILE A 1 89 ? 19.181 -22.755 -1.716 1.00 15.43 89 ILE A N 1
ATOM 654 C CA . ILE A 1 89 ? 19.939 -22.265 -0.556 1.00 15.66 89 ILE A CA 1
ATOM 655 C C . ILE A 1 89 ? 21.254 -23.026 -0.387 1.00 16.01 89 ILE A C 1
ATOM 656 O O . ILE A 1 89 ? 22.274 -22.419 -0.082 1.00 16.01 89 ILE A O 1
ATOM 661 N N . THR A 1 90 ? 21.237 -24.340 -0.591 1.00 16.88 90 THR A N 1
ATOM 662 C CA . THR A 1 90 ? 22.476 -25.116 -0.542 1.00 17.62 90 THR A CA 1
ATOM 663 C C . THR A 1 90 ? 23.434 -24.593 -1.611 1.00 18.94 90 THR A C 1
ATOM 664 O O . THR A 1 90 ? 24.585 -24.296 -1.294 1.00 19.05 90 THR A O 1
ATOM 668 N N . ASP A 1 91 ? 22.964 -24.448 -2.852 1.00 20.69 91 ASP A N 1
ATOM 669 C CA . ASP A 1 91 ? 23.842 -23.971 -3.934 1.00 22.81 91 ASP A CA 1
ATOM 670 C C . ASP A 1 91 ? 24.385 -22.555 -3.692 1.00 22.62 91 ASP A C 1
ATOM 671 O O . ASP A 1 91 ? 25.528 -22.285 -4.016 1.00 24.07 91 ASP A O 1
ATOM 676 N N . PHE A 1 92 ? 23.594 -21.677 -3.083 1.00 21.79 92 PHE A N 1
ATOM 677 C CA . PHE A 1 92 ? 24.043 -20.311 -2.791 1.00 20.84 92 PHE A CA 1
ATOM 678 C C . PHE A 1 92 ? 25.016 -20.281 -1.618 1.00 21.21 92 PHE A C 1
ATOM 679 O O . PHE A 1 92 ? 26.167 -19.883 -1.770 1.00 21.10 92 PHE A O 1
ATOM 687 N N . VAL A 1 93 ? 24.545 -20.717 -0.452 1.00 21.48 93 VAL A N 1
ATOM 688 C CA . VAL A 1 93 ? 25.320 -20.620 0.779 1.00 21.40 93 VAL A CA 1
ATOM 689 C C . VAL A 1 93 ? 26.500 -21.596 0.758 1.00 22.16 93 VAL A C 1
ATOM 690 O O . VAL A 1 93 ? 27.649 -21.178 0.839 1.00 22.82 93 VAL A O 1
ATOM 694 N N . ASP A 1 94 ? 26.224 -22.884 0.617 1.00 22.65 94 ASP A N 1
ATOM 695 C CA . ASP A 1 94 ? 27.265 -23.905 0.813 1.00 23.73 94 ASP A CA 1
ATOM 696 C C . ASP A 1 94 ? 28.196 -24.142 -0.385 1.00 24.53 94 ASP A C 1
ATOM 697 O O . ASP A 1 94 ? 29.412 -24.208 -0.210 1.00 23.99 94 ASP A O 1
ATOM 702 N N . VAL A 1 95 ? 27.629 -24.258 -1.587 1.00 25.66 95 VAL A N 1
ATOM 703 C CA . VAL A 1 95 ? 28.412 -24.495 -2.820 1.00 26.08 95 VAL A CA 1
ATOM 704 C C . VAL A 1 95 ? 29.123 -23.222 -3.345 1.00 26.69 95 VAL A C 1
ATOM 705 O O . VAL A 1 95 ? 30.283 -23.288 -3.756 1.00 26.61 95 VAL A O 1
ATOM 709 N N . THR A 1 96 ? 28.425 -22.084 -3.341 1.00 27.35 96 THR A N 1
ATOM 710 C CA . THR A 1 96 ? 28.918 -20.836 -3.948 1.00 26.23 96 THR A CA 1
ATOM 711 C C . THR A 1 96 ? 29.655 -19.971 -2.940 1.00 25.97 96 THR A C 1
ATOM 712 O O . THR A 1 96 ? 30.841 -19.733 -3.093 1.00 27.03 96 THR A O 1
ATOM 716 N N . VAL A 1 97 ? 28.959 -19.506 -1.914 1.00 25.51 97 VAL A N 1
ATOM 717 C CA . VAL A 1 97 ? 29.564 -18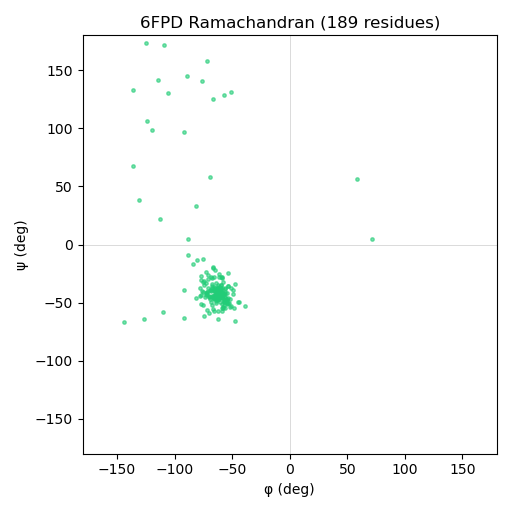.605 -0.940 1.00 25.75 97 VAL A CA 1
ATOM 718 C C . VAL A 1 97 ? 30.733 -19.285 -0.203 1.00 26.57 97 VAL A C 1
ATOM 719 O O . VAL A 1 97 ? 31.883 -18.855 -0.348 1.00 27.04 97 VAL A O 1
ATOM 723 N N . VAL A 1 98 ? 30.439 -20.344 0.556 1.00 26.03 98 VAL A N 1
ATOM 724 C CA . VAL A 1 98 ? 31.454 -21.024 1.375 1.00 26.22 98 VAL A CA 1
ATOM 725 C C . VAL A 1 98 ? 32.394 -21.861 0.486 1.00 26.10 98 VAL A C 1
ATOM 726 O O . VAL A 1 98 ? 33.591 -21.951 0.754 1.00 27.41 98 VAL A O 1
ATOM 730 N N . GLY A 1 99 ? 31.868 -22.442 -0.581 1.00 25.67 99 GLY A N 1
ATOM 731 C CA . GLY A 1 99 ? 32.684 -23.220 -1.505 1.00 26.17 99 GLY A CA 1
ATOM 732 C C . GLY A 1 99 ? 33.643 -22.392 -2.341 1.00 26.67 99 GLY A C 1
ATOM 733 O O . GLY A 1 99 ? 34.805 -22.758 -2.480 1.00 27.00 99 GLY A O 1
ATOM 734 N N . ILE A 1 100 ? 33.160 -21.273 -2.884 1.00 27.45 100 ILE A N 1
ATOM 735 C CA . ILE A 1 100 ? 33.938 -20.423 -3.798 1.00 27.38 100 ILE A CA 1
ATOM 736 C C . ILE A 1 100 ? 34.348 -19.063 -3.184 1.00 27.19 100 ILE A C 1
ATOM 737 O O . ILE A 1 100 ? 35.535 -18.760 -3.077 1.00 27.10 100 ILE A O 1
ATOM 742 N N . VAL A 1 101 ? 33.381 -18.264 -2.753 1.00 27.56 101 VAL A N 1
ATOM 743 C CA . VAL A 1 101 ? 33.643 -16.855 -2.402 1.00 28.10 101 VAL A CA 1
ATOM 744 C C . VAL A 1 101 ? 34.521 -16.701 -1.147 1.00 30.72 101 VAL A C 1
ATOM 745 O O . VAL A 1 101 ? 35.242 -15.709 -1.001 1.00 33.00 101 VAL A O 1
ATOM 749 N N . GLU A 1 102 ? 34.460 -17.667 -0.237 1.00 32.04 102 GLU A N 1
ATOM 750 C CA . GLU A 1 102 ? 35.356 -17.671 0.919 1.00 32.45 102 GLU A CA 1
ATOM 751 C C . GLU A 1 102 ? 36.732 -18.292 0.642 1.00 32.35 102 GLU A C 1
ATOM 752 O O . GLU A 1 102 ? 37.644 -18.077 1.424 1.00 31.27 102 GLU A O 1
ATOM 758 N N . ASP A 1 103 ? 36.868 -19.051 -0.450 1.00 34.18 103 ASP A N 1
ATOM 759 C CA . ASP A 1 103 ? 38.112 -19.737 -0.824 1.00 37.09 103 ASP A CA 1
ATOM 760 C C . ASP A 1 103 ? 38.762 -19.169 -2.103 1.00 41.66 103 ASP A C 1
ATOM 761 O O . ASP A 1 103 ? 39.572 -19.838 -2.764 1.00 40.62 103 ASP A O 1
ATOM 766 N N . ILE A 1 104 ? 38.415 -17.927 -2.429 1.00 47.83 104 ILE A N 1
ATOM 767 C CA . ILE A 1 104 ? 38.910 -17.241 -3.631 1.00 53.17 104 ILE A CA 1
ATOM 768 C C . ILE A 1 104 ? 40.454 -17.172 -3.694 1.00 57.50 104 ILE A C 1
ATOM 769 O O . ILE A 1 104 ? 41.104 -16.756 -2.720 1.00 54.06 104 ILE A O 1
ATOM 774 N N . LYS A 1 105 ? 41.026 -17.596 -4.829 1.00 60.60 105 LYS A N 1
ATOM 775 C CA . LYS A 1 105 ? 42.490 -17.664 -5.001 1.00 65.97 105 LYS A CA 1
ATOM 776 C C . LYS A 1 105 ? 42.972 -16.917 -6.258 1.00 67.99 105 LYS A C 1
ATOM 777 O O . LYS A 1 105 ? 43.690 -15.910 -6.164 1.00 68.96 105 LYS A O 1
ATOM 779 N N . THR A 1 106 ? 42.549 -17.414 -7.420 1.00 68.39 106 THR A N 1
ATOM 780 C CA . THR A 1 106 ? 43.044 -16.979 -8.728 1.00 65.33 106 THR A CA 1
ATOM 781 C C . THR A 1 106 ? 41.999 -16.169 -9.519 1.00 65.16 106 THR A C 1
ATOM 782 O O . THR A 1 106 ? 40.846 -16.040 -9.078 1.00 62.39 106 THR A O 1
ATOM 786 N N . PRO A 1 107 ? 42.408 -15.579 -10.669 1.00 65.82 107 PRO A N 1
ATOM 787 C CA . PRO A 1 107 ? 41.416 -15.018 -11.595 1.00 65.04 107 PRO A CA 1
ATOM 788 C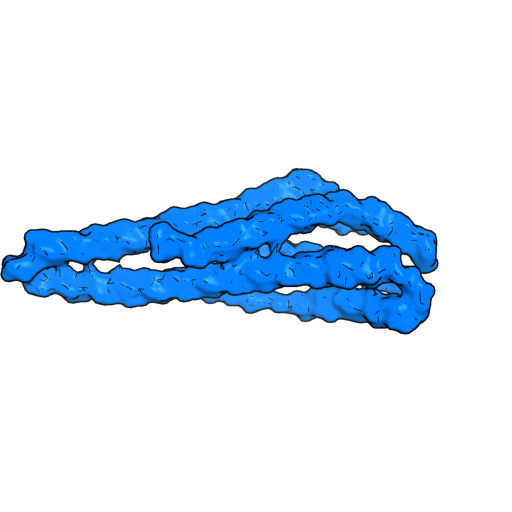 C . PRO A 1 107 ? 40.404 -16.066 -12.064 1.00 63.97 107 PRO A C 1
ATOM 789 O O . PRO A 1 107 ? 39.206 -15.793 -12.032 1.00 62.60 107 PRO A O 1
ATOM 793 N N . GLU A 1 108 ? 40.897 -17.251 -12.451 1.00 64.72 108 GLU A N 1
ATOM 794 C CA . GLU A 1 108 ? 40.057 -18.399 -12.889 1.00 64.79 108 GLU A CA 1
ATOM 795 C C . GLU A 1 108 ? 39.046 -18.878 -11.830 1.00 63.85 108 GLU A C 1
ATOM 796 O O . GLU A 1 108 ? 38.001 -19.435 -12.186 1.00 60.16 108 GLU A O 1
ATOM 802 N N . ASP A 1 109 ? 39.381 -18.690 -10.547 1.00 64.38 109 ASP A N 1
ATOM 803 C CA . ASP A 1 109 ? 38.483 -19.002 -9.416 1.00 63.93 109 ASP A CA 1
ATOM 804 C C . ASP A 1 109 ? 37.334 -18.004 -9.313 1.00 62.76 109 ASP A C 1
ATOM 805 O O . ASP A 1 109 ? 36.163 -18.403 -9.296 1.00 60.15 109 ASP A O 1
ATOM 810 N N . ARG A 1 110 ? 37.676 -16.716 -9.205 1.00 58.90 110 ARG A N 1
ATOM 811 C CA . ARG A 1 110 ? 36.666 -15.656 -9.111 1.00 55.06 110 ARG A CA 1
ATOM 812 C C . ARG A 1 110 ? 35.866 -15.553 -10.425 1.00 53.92 110 ARG A C 1
ATOM 813 O O . ARG A 1 110 ? 34.704 -15.152 -10.418 1.00 52.89 110 ARG A O 1
ATOM 821 N N . ASP A 1 111 ? 36.493 -15.931 -11.541 1.00 54.80 111 ASP A N 1
ATOM 822 C CA . ASP A 1 111 ? 35.781 -16.168 -12.804 1.00 56.92 111 ASP A CA 1
ATOM 823 C C . ASP A 1 111 ? 34.572 -17.077 -12.574 1.00 57.71 111 ASP A C 1
ATOM 824 O O . ASP A 1 111 ? 33.506 -16.830 -13.134 1.00 60.45 111 ASP A O 1
ATOM 829 N N . GLU A 1 112 ? 34.740 -18.123 -11.765 1.00 57.00 112 GLU A N 1
ATOM 830 C CA . GLU A 1 112 ? 33.595 -18.894 -11.271 1.00 57.12 112 GLU A CA 1
ATOM 831 C C . GLU A 1 112 ? 32.730 -18.046 -10.316 1.00 54.66 112 GLU A C 1
ATOM 832 O O . GLU A 1 112 ? 31.541 -17.884 -10.579 1.00 58.14 112 GLU A O 1
ATOM 834 N N . ALA A 1 113 ? 33.326 -17.489 -9.252 1.00 48.37 113 ALA A N 1
ATOM 835 C CA . ALA A 1 113 ? 32.573 -16.792 -8.181 1.00 45.25 113 ALA A CA 1
ATOM 836 C C . ALA A 1 113 ? 31.528 -15.795 -8.678 1.00 44.76 113 ALA A C 1
ATOM 837 O O . ALA A 1 113 ? 30.322 -16.008 -8.485 1.00 43.45 113 ALA A O 1
ATOM 839 N N . VAL A 1 114 ? 31.991 -14.725 -9.331 1.00 43.50 114 VAL A N 1
ATOM 840 C CA . VAL A 1 114 ? 31.103 -13.640 -9.779 1.00 41.62 114 VAL A CA 1
ATOM 841 C C . VAL A 1 114 ? 30.055 -14.123 -10.801 1.00 39.79 114 VAL A C 1
ATOM 842 O O . VAL A 1 114 ? 28.915 -13.672 -10.773 1.00 38.85 114 VAL A O 1
ATOM 846 N N . ILE A 1 115 ? 30.453 -15.042 -11.680 1.00 38.47 115 ILE A N 1
ATOM 847 C CA . ILE A 1 115 ? 29.537 -15.683 -12.626 1.00 37.66 115 ILE A CA 1
ATOM 848 C C . ILE A 1 115 ? 28.511 -16.535 -11.919 1.00 38.56 115 ILE A C 1
ATOM 849 O O . ILE A 1 115 ? 27.325 -16.494 -12.257 1.00 38.51 115 ILE A O 1
ATOM 854 N N . GLU A 1 116 ? 28.983 -17.345 -10.972 1.00 39.49 116 GLU A N 1
ATOM 855 C CA . GLU A 1 116 ? 28.128 -18.329 -10.321 1.00 38.25 116 GLU A CA 1
ATOM 856 C C . GLU A 1 116 ? 27.080 -17.645 -9.461 1.00 35.04 116 GLU A C 1
ATOM 857 O O . GLU A 1 116 ? 25.948 -18.119 -9.384 1.00 34.29 116 GLU A O 1
ATOM 863 N N . LEU A 1 117 ? 27.450 -16.517 -8.862 1.00 31.94 117 LEU A N 1
ATOM 864 C CA . LEU A 1 117 ? 26.483 -15.638 -8.220 1.00 31.36 117 LEU A CA 1
ATOM 865 C C . LEU A 1 117 ? 25.509 -14.993 -9.225 1.00 30.57 117 LEU A C 1
ATOM 866 O O . LEU A 1 117 ? 24.325 -14.828 -8.921 1.00 30.43 117 LEU A O 1
ATOM 871 N N . ASN A 1 118 ? 26.007 -14.626 -10.406 1.00 29.76 118 ASN A N 1
ATOM 872 C CA . ASN A 1 118 ? 25.158 -14.102 -11.499 1.00 28.92 118 ASN A CA 1
ATOM 873 C C . ASN A 1 118 ? 24.149 -15.122 -12.039 1.00 28.05 118 ASN A C 1
ATOM 874 O O . ASN A 1 118 ? 22.986 -14.773 -12.286 1.00 27.94 118 ASN A O 1
ATOM 879 N N . ALA A 1 119 ? 24.595 -16.361 -12.245 1.00 26.59 119 ALA A N 1
ATOM 880 C CA . ALA A 1 119 ? 23.699 -17.432 -12.689 1.00 26.28 119 ALA A CA 1
ATOM 881 C C . ALA A 1 119 ? 22.594 -17.665 -11.645 1.00 26.40 119 ALA A C 1
ATOM 882 O O . ALA A 1 119 ? 21.416 -17.816 -11.995 1.00 26.05 119 ALA A O 1
ATOM 884 N N . ILE A 1 120 ? 22.984 -17.646 -10.369 1.00 26.11 120 ILE A N 1
ATOM 885 C CA . ILE A 1 120 ? 22.033 -17.688 -9.242 1.00 26.07 120 ILE A CA 1
ATOM 886 C C . ILE A 1 120 ? 21.025 -16.519 -9.263 1.00 25.59 120 ILE A C 1
ATOM 887 O O . ILE A 1 120 ? 19.812 -16.749 -9.272 1.00 25.69 120 ILE A O 1
ATOM 892 N N . ALA A 1 121 ? 21.511 -15.281 -9.305 1.00 25.53 121 ALA A N 1
ATOM 893 C CA . ALA A 1 121 ? 20.618 -14.113 -9.346 1.00 25.65 121 ALA A CA 1
ATOM 894 C C . ALA A 1 121 ? 19.689 -14.117 -10.567 1.00 25.85 121 ALA A C 1
ATOM 895 O O . ALA A 1 121 ? 18.597 -13.568 -10.504 1.00 25.74 121 ALA A O 1
ATOM 897 N N . GLY A 1 122 ? 20.127 -14.741 -11.661 1.00 26.61 122 GLY A N 1
ATOM 898 C CA . GLY A 1 122 ? 19.328 -14.878 -12.873 1.00 26.80 122 GLY A CA 1
ATOM 899 C C . GLY A 1 122 ? 18.288 -15.983 -12.888 1.00 27.16 122 GLY A C 1
ATOM 900 O O . GLY A 1 122 ? 17.451 -16.011 -13.788 1.00 27.36 122 GLY A O 1
ATOM 901 N N . GLN A 1 123 ? 18.347 -16.904 -11.929 1.00 27.84 123 GLN A N 1
ATOM 902 C CA . GLN A 1 123 ? 17.337 -17.965 -11.809 1.00 29.72 123 GLN A CA 1
ATOM 903 C C . GLN A 1 123 ? 16.021 -17.465 -11.220 1.00 30.62 123 GLN A C 1
ATOM 904 O O . GLN A 1 123 ? 16.025 -16.666 -10.290 1.00 29.86 123 GLN A O 1
ATOM 910 N N . LYS A 1 124 ? 14.907 -17.960 -11.762 1.00 33.00 124 LYS A N 1
ATOM 911 C CA . LYS A 1 124 ? 13.555 -17.633 -11.285 1.00 35.25 124 LYS A CA 1
ATOM 912 C C . LYS A 1 124 ? 12.823 -18.936 -10.956 1.00 35.04 124 LYS A C 1
ATOM 913 O O . LYS A 1 124 ? 13.329 -20.030 -11.226 1.00 35.59 124 LYS A O 1
ATOM 919 N N . SER A 1 125 ? 11.629 -18.806 -10.385 1.00 35.46 125 SER A N 1
ATOM 920 C CA . SER A 1 125 ? 10.879 -19.944 -9.836 1.00 35.49 125 SER A CA 1
ATOM 921 C C . SER A 1 125 ? 9.593 -20.191 -10.600 1.00 35.90 125 SER A C 1
ATOM 922 O O . SER A 1 125 ? 8.924 -19.244 -11.000 1.00 39.28 125 SER A O 1
ATOM 925 N N . LYS A 1 126 ? 9.251 -21.463 -10.803 1.00 34.85 126 LYS A N 1
ATOM 926 C CA . LYS A 1 126 ? 7.910 -21.833 -11.240 1.00 34.03 126 LYS A CA 1
ATOM 927 C C . LYS A 1 126 ? 6.929 -21.489 -10.106 1.00 33.67 126 LYS A C 1
ATOM 928 O O . LYS A 1 126 ? 7.140 -21.906 -8.966 1.00 33.43 126 LYS A O 1
ATOM 930 N N . PRO A 1 127 ? 5.885 -20.690 -10.398 1.00 33.21 127 PRO A N 1
ATOM 931 C CA . PRO A 1 127 ? 4.846 -20.465 -9.389 1.00 32.41 127 PRO A CA 1
ATOM 932 C C . PRO A 1 127 ? 3.969 -21.701 -9.185 1.00 31.79 127 PRO A C 1
ATOM 933 O O . PRO A 1 127 ? 3.908 -22.557 -10.078 1.00 33.47 127 PRO A O 1
ATOM 937 N N . VAL A 1 128 ? 3.306 -21.785 -8.024 1.00 30.11 128 VAL A N 1
ATOM 938 C CA . VAL A 1 128 ? 2.394 -22.906 -7.692 1.00 29.50 128 VAL A CA 1
ATOM 939 C C . VAL A 1 128 ? 0.957 -22.552 -8.113 1.00 28.74 128 VAL A C 1
ATOM 940 O O . VAL A 1 128 ? 0.237 -21.882 -7.364 1.00 27.22 128 VAL A O 1
ATOM 944 N N . ASP A 1 129 ? 0.549 -23.017 -9.301 1.00 28.78 129 ASP A N 1
ATOM 945 C CA . ASP A 1 129 ? -0.795 -22.746 -9.849 1.00 28.80 129 ASP A CA 1
ATOM 946 C C . ASP A 1 129 ? -1.902 -23.090 -8.839 1.00 27.55 129 ASP A C 1
ATOM 947 O O . ASP A 1 129 ? -1.886 -24.157 -8.215 1.00 26.75 129 ASP A O 1
ATOM 952 N N . GLY A 1 130 ? -2.837 -22.163 -8.648 1.00 25.95 130 GLY A N 1
ATOM 953 C CA . GLY A 1 130 ? -3.903 -22.327 -7.656 1.00 24.83 130 GLY A CA 1
ATOM 954 C C . GLY A 1 130 ? -3.504 -22.220 -6.184 1.00 24.13 130 GLY A C 1
ATOM 955 O O . GLY A 1 130 ? -4.357 -22.430 -5.311 1.00 23.65 130 GLY A O 1
ATOM 956 N N . PHE A 1 131 ? -2.232 -21.889 -5.907 1.00 22.79 131 PHE A N 1
ATOM 957 C CA . PHE A 1 131 ? -1.721 -21.730 -4.539 1.00 21.89 131 PHE A CA 1
ATOM 958 C C . PHE A 1 131 ? -0.843 -20.468 -4.494 1.00 21.76 131 PHE A C 1
ATOM 959 O O . PHE A 1 131 ? 0.378 -20.557 -4.307 1.00 21.56 131 PHE A O 1
ATOM 967 N N . PRO A 1 132 ? -1.468 -19.284 -4.658 1.00 21.58 132 PRO A N 1
ATOM 968 C CA . PRO A 1 132 ? -0.757 -18.001 -4.560 1.00 21.10 132 PRO A CA 1
ATOM 969 C C . PRO A 1 132 ? -0.184 -17.697 -3.173 1.00 20.36 132 PRO A C 1
ATOM 970 O O . PRO A 1 132 ? 0.754 -16.907 -3.056 1.00 20.78 132 PRO A O 1
ATOM 974 N N . GLY A 1 133 ? -0.726 -18.317 -2.137 1.00 19.47 133 GLY A N 1
ATOM 975 C CA . GLY A 1 133 ? -0.082 -18.287 -0.834 1.00 19.65 133 GLY A CA 1
ATOM 976 C C . GLY A 1 133 ? 1.322 -18.880 -0.867 1.00 19.21 133 GLY A C 1
ATOM 977 O O . GLY A 1 133 ? 2.246 -18.337 -0.274 1.00 18.96 133 GLY A O 1
ATOM 978 N N . ALA A 1 134 ? 1.476 -19.989 -1.579 1.00 19.29 134 ALA A N 1
ATOM 979 C CA . ALA A 1 134 ? 2.735 -20.711 -1.635 1.00 19.65 134 ALA A CA 1
ATOM 980 C C . ALA A 1 134 ? 3.691 -19.978 -2.560 1.00 20.07 134 ALA A C 1
ATOM 981 O O . ALA A 1 134 ? 4.814 -19.687 -2.162 1.00 20.33 134 ALA A O 1
ATOM 983 N N . THR A 1 135 ? 3.235 -19.666 -3.776 1.00 19.74 135 THR A N 1
ATOM 984 C CA . THR A 1 135 ? 3.983 -18.816 -4.692 1.00 20.41 135 THR A CA 1
ATOM 985 C C . THR A 1 135 ? 4.559 -17.559 -4.015 1.00 20.95 135 THR A C 1
ATOM 986 O O . THR A 1 135 ? 5.753 -17.291 -4.158 1.00 19.19 135 THR A O 1
ATOM 990 N N . ARG A 1 136 ? 3.729 -16.820 -3.268 1.00 22.36 136 ARG A N 1
ATOM 991 C CA . ARG A 1 136 ? 4.172 -15.555 -2.641 1.00 24.09 136 ARG A CA 1
ATOM 992 C C . ARG A 1 136 ? 5.272 -15.698 -1.586 1.00 23.01 136 ARG A C 1
ATOM 993 O O . ARG A 1 136 ? 6.249 -14.952 -1.606 1.00 22.47 136 ARG A O 1
ATOM 1001 N N . ARG A 1 137 ? 5.091 -16.620 -0.653 1.00 22.69 137 ARG A N 1
ATOM 1002 C CA . ARG A 1 137 ? 6.058 -16.817 0.427 1.00 23.06 137 ARG A CA 1
ATOM 1003 C C . ARG A 1 137 ? 7.315 -17.530 -0.071 1.00 21.70 137 ARG A C 1
ATOM 1004 O O . ARG A 1 137 ? 8.407 -17.263 0.426 1.00 22.05 137 ARG A O 1
ATOM 1012 N N . LEU A 1 138 ? 7.174 -18.402 -1.063 1.00 19.95 138 LEU A N 1
ATOM 1013 C CA . LEU A 1 138 ? 8.335 -19.096 -1.620 1.00 19.58 138 LEU A CA 1
ATOM 1014 C C . LEU A 1 138 ? 9.198 -18.178 -2.489 1.00 19.97 138 LEU A C 1
ATOM 1015 O O . LEU A 1 138 ? 10.419 -18.187 -2.337 1.00 19.67 138 LEU A O 1
ATOM 1020 N N . ASP A 1 139 ? 8.564 -17.388 -3.364 1.00 20.27 139 ASP A N 1
ATOM 1021 C CA . ASP A 1 139 ? 9.249 -16.393 -4.189 1.00 20.20 139 ASP A CA 1
ATOM 1022 C C . ASP A 1 139 ? 9.968 -15.372 -3.330 1.00 19.80 139 ASP A C 1
ATOM 1023 O O . ASP A 1 139 ? 11.076 -14.947 -3.670 1.00 20.24 139 ASP A O 1
ATOM 1028 N N . GLY A 1 140 ? 9.349 -14.983 -2.219 1.00 19.23 140 GLY A N 1
ATOM 1029 C CA . GLY A 1 140 ? 9.962 -14.053 -1.274 1.00 18.71 140 GLY A CA 1
ATOM 1030 C C . GLY A 1 140 ? 11.297 -14.553 -0.761 1.00 18.79 140 GLY A C 1
ATOM 1031 O O . GLY A 1 140 ? 12.250 -13.785 -0.674 1.00 19.28 140 GLY A O 1
ATOM 1032 N N . ILE A 1 141 ? 11.366 -15.847 -0.445 1.00 18.01 141 ILE A N 1
ATOM 1033 C CA . ILE A 1 141 ? 12.604 -16.483 0.003 1.00 17.42 141 ILE A CA 1
ATOM 1034 C C . ILE A 1 141 ? 13.568 -16.713 -1.163 1.00 17.18 141 ILE A C 1
ATOM 1035 O O . ILE A 1 141 ? 14.770 -16.533 -1.010 1.00 17.37 141 ILE A O 1
ATOM 1040 N N . TRP A 1 142 ? 13.050 -17.143 -2.307 1.00 16.85 142 TRP A N 1
ATOM 1041 C CA . TRP A 1 142 ? 13.864 -17.364 -3.508 1.00 16.46 142 TRP A CA 1
ATOM 1042 C C . TRP A 1 142 ? 14.608 -16.083 -3.848 1.00 17.53 142 TRP A C 1
ATOM 1043 O O . TRP A 1 142 ? 15.810 -16.113 -4.092 1.00 17.63 142 TRP A O 1
ATOM 1054 N N . ASN A 1 143 ? 13.881 -14.964 -3.819 1.00 18.71 143 ASN A N 1
ATOM 1055 C CA . ASN A 1 143 ? 14.402 -13.652 -4.208 1.00 19.62 143 ASN A CA 1
ATOM 1056 C C . ASN A 1 143 ? 15.386 -12.998 -3.227 1.00 20.20 143 ASN A C 1
ATOM 1057 O O . ASN A 1 143 ? 16.169 -12.144 -3.649 1.00 19.33 143 ASN A O 1
ATOM 1062 N N . THR A 1 144 ? 15.332 -13.377 -1.940 1.00 20.91 144 THR A N 1
ATOM 1063 C CA . THR A 1 144 ? 16.348 -12.977 -0.942 1.00 21.18 144 THR A CA 1
ATOM 1064 C C . THR A 1 144 ? 17.742 -13.479 -1.338 1.00 21.69 144 THR A C 1
ATOM 1065 O O . THR A 1 144 ? 18.729 -12.762 -1.190 1.00 21.72 144 THR A O 1
ATOM 1069 N N . SER A 1 145 ? 17.808 -14.730 -1.794 1.00 22.41 145 SER A N 1
ATOM 1070 C CA . SER A 1 145 ? 19.030 -15.317 -2.359 1.00 22.47 145 SER A CA 1
ATOM 1071 C C . SER A 1 145 ? 19.512 -14.610 -3.605 1.00 22.84 145 SER A C 1
ATOM 1072 O O . SER A 1 145 ? 20.707 -14.359 -3.743 1.00 22.56 145 SER A O 1
ATOM 1075 N N . SER A 1 146 ? 18.588 -14.349 -4.525 1.00 23.07 146 SER A N 1
ATOM 1076 C CA . SER A 1 146 ? 18.917 -13.676 -5.775 1.00 24.01 146 SER A CA 1
ATOM 1077 C C . SER A 1 146 ? 19.515 -12.295 -5.517 1.00 23.56 146 SER A C 1
ATOM 1078 O O . SER A 1 146 ? 20.482 -11.895 -6.172 1.00 24.14 146 SER A O 1
ATOM 1081 N N . THR A 1 147 ? 18.935 -11.580 -4.560 1.00 23.15 147 THR A N 1
ATOM 1082 C CA . THR A 1 147 ? 19.366 -10.230 -4.226 1.00 23.00 147 THR A CA 1
ATOM 1083 C C . THR A 1 147 ? 20.706 -10.269 -3.495 1.00 23.02 147 THR A C 1
ATOM 1084 O O . THR A 1 147 ? 21.586 -9.460 -3.792 1.00 22.86 147 THR A O 1
ATOM 1088 N N . ASP A 1 148 ? 20.854 -11.199 -2.548 1.00 23.13 148 ASP A N 1
ATOM 1089 C CA . ASP A 1 148 ? 22.112 -11.363 -1.806 1.00 22.79 148 ASP A CA 1
ATOM 1090 C C . ASP A 1 148 ? 23.248 -11.800 -2.705 1.00 23.08 148 ASP A C 1
ATOM 1091 O O . ASP A 1 148 ? 24.350 -11.323 -2.551 1.00 23.92 148 ASP A O 1
ATOM 1096 N N . ALA A 1 149 ? 22.983 -12.702 -3.638 1.00 24.06 149 ALA A N 1
ATOM 1097 C CA . ALA A 1 149 ? 23.980 -13.089 -4.631 1.00 25.52 149 ALA A CA 1
ATOM 1098 C C . ALA A 1 149 ? 24.449 -11.880 -5.413 1.00 28.05 149 ALA A C 1
ATOM 1099 O O . ALA A 1 149 ? 25.648 -11.603 -5.467 1.00 30.62 149 ALA A O 1
ATOM 1101 N N . ALA A 1 150 ? 23.495 -11.158 -6.000 1.00 30.02 150 ALA A N 1
ATOM 1102 C CA . ALA A 1 150 ? 23.783 -9.952 -6.787 1.00 30.65 150 ALA A CA 1
ATOM 1103 C C . ALA A 1 150 ? 24.656 -8.967 -6.024 1.00 30.35 150 ALA A C 1
ATOM 1104 O O . ALA A 1 150 ? 25.709 -8.566 -6.510 1.00 30.47 150 ALA A O 1
ATOM 1106 N N . ASN A 1 151 ? 24.214 -8.602 -4.827 1.00 31.75 151 ASN A N 1
ATOM 1107 C CA . ASN A 1 151 ? 24.971 -7.697 -3.956 1.00 34.08 151 ASN A CA 1
ATOM 1108 C C . ASN A 1 151 ? 26.422 -8.156 -3.791 1.00 34.86 151 ASN A C 1
ATOM 1109 O O . ASN A 1 151 ? 27.346 -7.396 -4.064 1.00 35.07 151 ASN A O 1
ATOM 1114 N N . ILE A 1 152 ? 26.597 -9.414 -3.397 1.00 35.32 152 ILE A N 1
ATOM 1115 C CA . ILE A 1 152 ? 27.919 -10.018 -3.189 1.00 35.25 152 ILE A CA 1
ATOM 1116 C C . ILE A 1 152 ? 28.777 -9.971 -4.451 1.00 35.45 152 ILE A C 1
ATOM 1117 O O . ILE A 1 152 ? 29.973 -9.704 -4.373 1.00 36.31 152 ILE A O 1
ATOM 1122 N N . ALA A 1 153 ? 28.165 -10.248 -5.598 1.00 36.38 153 ALA A N 1
ATOM 1123 C CA . ALA A 1 153 ? 28.870 -10.275 -6.882 1.00 36.93 153 ALA A CA 1
ATOM 1124 C C . ALA A 1 153 ? 29.291 -8.881 -7.374 1.00 39.14 153 ALA A C 1
ATOM 1125 O O . ALA A 1 153 ? 30.357 -8.731 -7.968 1.00 39.27 153 ALA A O 1
ATOM 1127 N N . LYS A 1 154 ? 28.446 -7.875 -7.138 1.00 42.23 154 LYS A N 1
ATOM 1128 C CA . LYS A 1 154 ? 28.778 -6.466 -7.436 1.00 45.05 154 LYS A CA 1
ATOM 1129 C C . LYS A 1 154 ? 29.953 -5.945 -6.594 1.00 45.64 154 LYS A C 1
ATOM 1130 O O . LYS A 1 154 ? 30.745 -5.127 -7.071 1.00 45.11 154 LYS A O 1
ATOM 1132 N N . VAL A 1 155 ? 30.070 -6.440 -5.357 1.00 44.99 155 VAL A N 1
ATOM 1133 C CA . VAL A 1 155 ? 31.184 -6.114 -4.462 1.00 45.18 155 VAL A CA 1
ATOM 1134 C C . VAL A 1 155 ? 32.430 -6.980 -4.793 1.00 48.62 155 VAL A C 1
ATOM 1135 O O . VAL A 1 155 ? 33.195 -7.368 -3.918 1.00 48.13 155 VAL A O 1
ATOM 1139 N N . LEU A 1 156 ? 32.606 -7.298 -6.078 1.00 51.68 156 LEU A N 1
ATOM 1140 C CA . LEU A 1 156 ? 33.897 -7.626 -6.654 1.00 52.96 156 LEU A CA 1
ATOM 1141 C C . LEU A 1 156 ? 33.951 -6.881 -7.999 1.00 55.92 156 LEU A C 1
ATOM 1142 O O . LEU A 1 156 ? 32.979 -6.926 -8.761 1.00 58.33 156 LEU A O 1
ATOM 1147 N N . ALA A 1 157 ? 35.066 -6.200 -8.283 1.00 56.09 157 ALA A N 1
ATOM 1148 C CA . ALA A 1 157 ? 35.249 -5.441 -9.532 1.00 54.68 157 ALA A CA 1
ATOM 1149 C C . ALA A 1 157 ? 34.172 -4.371 -9.695 1.00 55.31 157 ALA A C 1
ATOM 1150 O O . ALA A 1 157 ? 33.721 -3.782 -8.709 1.00 56.62 157 ALA A O 1
ATOM 1152 N N . ILE A 1 162 ? 41.111 -7.038 -3.151 1.00 45.02 162 ILE A N 1
ATOM 1153 C CA . ILE A 1 162 ? 40.379 -8.296 -3.219 1.00 46.19 162 ILE A CA 1
ATOM 1154 C C . ILE A 1 162 ? 40.352 -8.966 -1.850 1.00 47.65 162 ILE A C 1
ATOM 1155 O O . ILE A 1 162 ? 39.293 -9.090 -1.230 1.00 46.95 162 ILE A O 1
ATOM 1160 N N . GLU A 1 163 ? 41.536 -9.380 -1.400 1.00 48.46 163 GLU A N 1
ATOM 1161 C CA . GLU A 1 163 ? 41.697 -10.175 -0.192 1.00 49.23 163 GLU A CA 1
ATOM 1162 C C . GLU A 1 163 ? 41.201 -9.437 1.049 1.00 51.81 163 GLU A C 1
ATOM 1163 O O . GLU A 1 163 ? 40.781 -10.078 2.013 1.00 54.79 163 GLU A O 1
ATOM 1165 N N . LYS A 1 164 ? 41.250 -8.099 1.017 1.00 53.44 164 LYS A N 1
ATOM 1166 C CA . LYS A 1 164 ? 40.642 -7.251 2.057 1.00 54.52 164 LYS A CA 1
ATOM 1167 C C . LYS A 1 164 ? 39.109 -7.366 2.074 1.00 55.49 164 LYS A C 1
ATOM 1168 O O . LYS A 1 164 ? 38.508 -7.710 3.101 1.00 58.14 164 LYS A O 1
ATOM 1170 N N . THR A 1 165 ? 38.497 -7.072 0.927 1.00 54.15 165 THR A N 1
ATOM 1171 C CA . THR A 1 165 ? 37.034 -7.123 0.739 1.00 52.36 165 THR A CA 1
ATOM 1172 C C . THR A 1 165 ? 36.425 -8.491 1.136 1.00 50.61 165 THR A C 1
ATOM 1173 O O . THR A 1 165 ? 35.321 -8.547 1.685 1.00 48.91 165 THR A O 1
ATOM 1177 N N . VAL A 1 166 ? 37.164 -9.570 0.872 1.00 47.75 166 VAL A N 1
ATOM 1178 C CA . VAL A 1 166 ? 36.710 -10.945 1.148 1.00 45.96 166 VAL A CA 1
ATOM 1179 C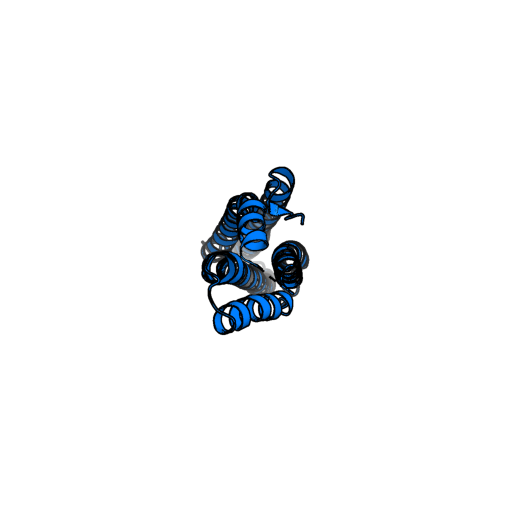 C . VAL A 1 166 ? 36.541 -11.238 2.644 1.00 44.19 166 VAL A C 1
ATOM 1180 O O . VAL A 1 166 ? 35.594 -11.926 3.027 1.00 42.54 166 VAL A O 1
ATOM 1184 N N . LYS A 1 167 ? 37.457 -10.733 3.468 1.00 44.61 167 LYS A N 1
ATOM 1185 C CA . LYS A 1 167 ? 37.386 -10.929 4.922 1.00 46.41 167 LYS A CA 1
ATOM 1186 C C . LYS A 1 167 ? 36.203 -10.158 5.515 1.00 47.67 167 LYS A C 1
ATOM 1187 O O . LYS A 1 167 ? 35.508 -10.661 6.402 1.00 46.49 167 LYS A O 1
ATOM 1189 N N . GLU A 1 168 ? 35.976 -8.942 5.010 1.00 49.97 168 GLU A N 1
ATOM 1190 C CA . GLU A 1 168 ? 34.743 -8.176 5.301 1.00 49.15 168 GLU A CA 1
ATOM 1191 C C . GLU A 1 168 ? 33.477 -8.897 4.803 1.00 44.49 168 GLU A C 1
ATOM 1192 O O . GLU A 1 168 ? 32.484 -8.962 5.533 1.00 43.82 168 GLU A O 1
ATOM 1198 N N . LEU A 1 169 ? 33.520 -9.428 3.575 1.00 39.02 169 LEU A N 1
ATOM 1199 C CA . LEU A 1 169 ? 32.392 -10.188 3.004 1.00 37.34 169 LEU A CA 1
ATOM 1200 C C . LEU A 1 169 ? 32.050 -11.387 3.873 1.00 36.80 169 LEU A C 1
ATOM 1201 O O . LEU A 1 169 ? 30.913 -11.517 4.340 1.00 37.20 169 LEU A O 1
ATOM 1206 N N . THR A 1 170 ? 33.048 -12.240 4.091 1.00 35.40 170 THR A N 1
ATOM 1207 C CA . THR A 1 170 ? 32.929 -13.404 4.964 1.00 34.31 170 THR A CA 1
ATOM 1208 C C . THR A 1 170 ? 32.308 -13.019 6.299 1.00 35.11 170 THR A C 1
ATOM 1209 O O . THR A 1 170 ? 31.300 -13.594 6.715 1.00 35.07 170 THR A O 1
ATOM 1213 N N . THR A 1 171 ? 32.918 -12.036 6.956 1.00 36.21 171 THR A N 1
ATOM 1214 C CA . THR A 1 171 ? 32.478 -11.581 8.283 1.00 36.27 171 THR A CA 1
ATOM 1215 C C . THR A 1 171 ? 31.072 -11.010 8.267 1.00 36.19 171 THR A C 1
ATOM 1216 O O . THR A 1 171 ? 30.305 -11.237 9.206 1.00 36.23 171 THR A O 1
ATOM 1220 N N . ALA A 1 172 ? 30.753 -10.257 7.216 1.00 36.58 172 ALA A N 1
ATOM 1221 C CA . ALA A 1 172 ? 29.442 -9.619 7.087 1.00 37.64 172 ALA A CA 1
ATOM 1222 C C . ALA A 1 172 ? 28.343 -10.631 6.787 1.00 37.63 172 ALA A C 1
ATOM 1223 O O . ALA A 1 172 ? 27.257 -10.537 7.358 1.00 37.61 172 ALA A O 1
ATOM 1225 N N . PHE A 1 173 ? 28.622 -11.584 5.893 1.00 37.60 173 PHE A N 1
ATOM 1226 C CA . PHE A 1 173 ? 27.659 -12.650 5.570 1.00 37.09 173 PHE A CA 1
ATOM 1227 C C . PHE A 1 173 ? 27.461 -13.682 6.680 1.00 36.90 173 PHE A C 1
ATOM 1228 O O . PHE A 1 173 ? 26.388 -14.265 6.768 1.00 37.22 173 PHE A O 1
ATOM 1236 N N . SER A 1 174 ? 28.483 -13.923 7.502 1.00 36.47 174 SER A N 1
ATOM 1237 C CA . SER A 1 174 ? 28.396 -14.872 8.634 1.00 35.66 174 SER A CA 1
ATOM 1238 C C . SER A 1 174 ? 27.061 -14.875 9.409 1.00 33.91 174 SER A C 1
ATOM 1239 O O . SER A 1 174 ? 26.468 -15.945 9.600 1.00 33.00 174 SER A O 1
ATOM 1242 N N . PRO A 1 175 ? 26.591 -13.695 9.873 1.00 33.09 175 PRO A N 1
ATOM 1243 C CA . PRO A 1 175 ? 25.299 -13.699 10.585 1.00 33.00 175 PRO A CA 1
ATOM 1244 C C . PRO A 1 175 ? 24.103 -14.177 9.749 1.00 32.88 175 PRO A C 1
ATOM 1245 O O . PRO A 1 175 ? 23.117 -14.660 10.312 1.00 32.13 175 PRO A O 1
ATOM 1249 N N . ALA A 1 176 ? 24.199 -14.029 8.429 1.00 32.91 176 ALA A N 1
ATOM 1250 C CA . ALA A 1 176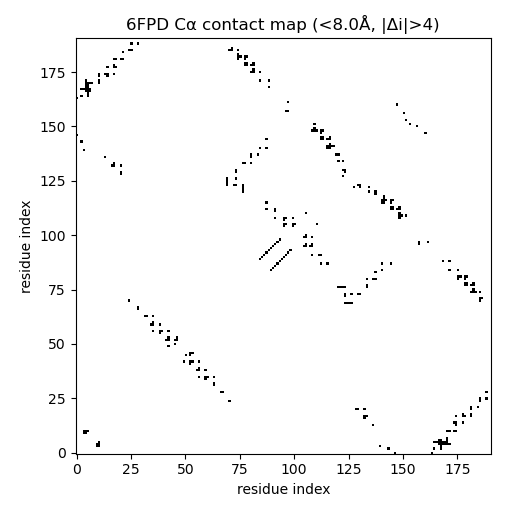 ? 23.187 -14.528 7.500 1.00 33.13 176 ALA A CA 1
ATOM 1251 C C . ALA A 1 176 ? 23.097 -16.064 7.428 1.00 33.03 176 ALA A C 1
ATOM 1252 O O . ALA A 1 176 ? 21.985 -16.598 7.281 1.00 34.49 176 ALA A O 1
ATOM 1254 N N . LYS A 1 177 ? 24.235 -16.763 7.534 1.00 31.37 177 LYS A N 1
ATOM 1255 C CA . LYS A 1 177 ? 24.269 -18.242 7.448 1.00 30.11 177 LYS A CA 1
ATOM 1256 C C . LYS A 1 177 ? 23.307 -18.963 8.393 1.00 30.41 177 LYS A C 1
ATOM 1257 O O . LYS A 1 177 ? 22.562 -19.842 7.954 1.00 30.61 177 LYS A O 1
ATOM 1263 N N . ALA A 1 178 ? 23.330 -18.613 9.680 1.00 29.90 178 ALA A N 1
ATOM 1264 C CA . ALA A 1 178 ? 22.374 -19.196 10.633 1.00 30.12 178 ALA A CA 1
ATOM 1265 C C . ALA A 1 178 ? 20.929 -18.865 10.230 1.00 29.02 178 ALA A C 1
ATOM 1266 O O . ALA A 1 178 ? 20.027 -19.696 10.385 1.00 28.83 178 ALA A O 1
ATOM 1268 N N . GLY A 1 179 ? 20.730 -17.650 9.710 1.00 27.84 179 GLY A N 1
ATOM 1269 C CA . GLY A 1 179 ? 19.452 -17.215 9.171 1.00 26.55 179 GLY A CA 1
ATOM 1270 C C . GLY A 1 179 ? 18.986 -18.120 8.049 1.00 26.26 179 GLY A C 1
ATOM 1271 O O . GLY A 1 179 ? 17.877 -18.669 8.113 1.00 26.22 179 GLY A O 1
ATOM 1272 N N . TYR A 1 180 ? 19.856 -18.295 7.049 1.00 24.24 180 TYR A N 1
ATOM 1273 C CA . TYR A 1 180 ? 19.599 -19.177 5.904 1.00 22.67 180 TYR A CA 1
ATOM 1274 C C . TYR A 1 180 ? 19.308 -20.616 6.305 1.00 22.68 180 TYR A C 1
ATOM 1275 O O . TYR A 1 180 ? 18.305 -21.172 5.880 1.00 22.49 180 TYR A O 1
ATOM 1284 N N . LYS A 1 181 ? 20.174 -21.211 7.121 1.00 23.74 181 LYS A N 1
ATOM 1285 C CA . LYS A 1 181 ? 19.950 -22.573 7.619 1.00 24.43 181 LYS A CA 1
ATOM 1286 C C . LYS A 1 181 ? 18.651 -22.674 8.408 1.00 23.05 181 LYS A C 1
ATOM 1287 O O . LYS A 1 181 ? 17.984 -23.700 8.337 1.00 23.81 181 LYS A O 1
ATOM 1293 N N . LYS A 1 182 ? 18.288 -21.623 9.146 1.00 21.37 182 LYS A N 1
ATOM 1294 C CA . LYS A 1 182 ? 16.999 -21.603 9.851 1.00 20.19 182 LYS A CA 1
ATOM 1295 C C . LYS A 1 182 ? 15.838 -21.707 8.855 1.00 18.67 182 LYS A C 1
ATOM 1296 O O . LYS A 1 182 ? 14.931 -22.525 9.038 1.00 18.43 182 LYS A O 1
ATOM 1298 N N . VAL A 1 183 ? 15.910 -20.912 7.788 1.00 17.48 183 VAL A N 1
ATOM 1299 C CA . VAL A 1 183 ? 14.899 -20.896 6.717 1.00 16.78 183 VAL A CA 1
ATOM 1300 C C . VAL A 1 183 ? 14.913 -22.201 5.893 1.00 16.47 183 VAL A C 1
ATOM 1301 O O . VAL A 1 183 ? 13.862 -22.719 5.527 1.00 16.26 183 VAL A O 1
ATOM 1305 N N . GLN A 1 184 ? 16.099 -22.738 5.619 1.00 15.99 184 GLN A N 1
ATOM 1306 C CA . GLN A 1 184 ? 16.222 -23.978 4.856 1.00 15.88 184 GLN A CA 1
ATOM 1307 C C . GLN A 1 184 ? 15.574 -25.159 5.564 1.00 15.95 184 GLN A C 1
ATOM 1308 O O . GLN A 1 184 ? 14.890 -25.961 4.930 1.00 15.64 184 GLN A O 1
ATOM 1314 N N . GLU A 1 185 ? 15.795 -25.255 6.872 1.00 16.66 185 GLU A N 1
ATOM 1315 C CA . GLU A 1 185 ? 15.169 -26.301 7.706 1.00 17.50 185 GLU A CA 1
ATOM 1316 C C . GLU A 1 185 ? 13.634 -26.204 7.763 1.00 16.56 185 GLU A C 1
ATOM 1317 O O . GLU A 1 185 ? 12.942 -27.225 7.687 1.00 15.69 185 GLU A O 1
ATOM 1323 N N . ALA A 1 186 ? 13.111 -24.980 7.844 1.00 16.17 186 ALA A N 1
ATOM 1324 C CA . ALA A 1 186 ? 11.666 -24.755 7.759 1.00 16.02 186 ALA A CA 1
ATOM 1325 C C . ALA A 1 186 ? 11.091 -25.279 6.449 1.00 16.26 186 ALA A C 1
ATOM 1326 O O . ALA A 1 186 ? 10.108 -26.041 6.451 1.00 16.37 186 ALA A O 1
ATOM 1328 N N . LEU A 1 187 ? 11.714 -24.873 5.340 1.00 15.95 187 LEU A N 1
ATOM 1329 C CA . LEU A 1 187 ? 11.336 -25.350 4.009 1.00 16.12 187 LEU A CA 1
ATOM 1330 C C . LEU A 1 187 ? 11.464 -26.884 3.904 1.00 16.36 187 LEU A C 1
ATOM 1331 O O . LEU A 1 187 ? 10.575 -27.561 3.369 1.00 15.77 187 LEU A O 1
ATOM 1336 N N . ARG A 1 188 ? 12.577 -27.408 4.417 1.00 16.66 188 ARG A N 1
ATOM 1337 C CA . ARG A 1 188 ? 12.849 -28.840 4.395 1.00 17.28 188 ARG A CA 1
ATOM 1338 C C . ARG A 1 188 ? 11.776 -29.631 5.165 1.00 17.12 188 ARG A C 1
ATOM 1339 O O . ARG A 1 188 ? 11.374 -30.704 4.730 1.00 17.39 188 ARG A O 1
ATOM 1347 N N . ALA A 1 189 ? 11.318 -29.093 6.297 1.00 16.68 189 ALA A N 1
ATOM 1348 C CA . ALA A 1 189 ? 10.239 -29.707 7.096 1.00 16.22 189 ALA A CA 1
ATOM 1349 C C . ALA A 1 189 ? 8.860 -29.599 6.425 1.00 15.56 189 ALA A C 1
ATOM 1350 O O . ALA A 1 189 ? 8.064 -30.537 6.474 1.00 15.30 189 ALA A O 1
ATOM 1352 N N . TYR A 1 190 ? 8.578 -28.446 5.825 1.00 15.05 190 TYR A N 1
ATOM 1353 C CA . TYR A 1 190 ? 7.386 -28.274 5.001 1.00 15.04 190 TYR A CA 1
ATOM 1354 C C . TYR A 1 190 ? 7.335 -29.298 3.855 1.00 15.02 190 TYR A C 1
ATOM 1355 O O . TYR A 1 190 ? 6.322 -29.947 3.672 1.00 14.52 190 TYR A O 1
ATOM 1364 N N . ALA A 1 191 ? 8.438 -29.455 3.120 1.00 15.18 191 ALA A N 1
ATOM 1365 C CA . ALA A 1 191 ? 8.544 -30.439 2.036 1.00 15.12 191 ALA A CA 1
ATOM 1366 C C . ALA A 1 191 ? 8.355 -31.868 2.519 1.00 15.77 191 ALA A C 1
ATOM 1367 O O . ALA A 1 191 ? 7.764 -32.693 1.834 1.00 16.19 191 ALA A O 1
ATOM 1369 N N . SER A 1 192 ? 8.888 -32.167 3.694 1.00 16.69 192 SER A N 1
ATOM 1370 C CA . S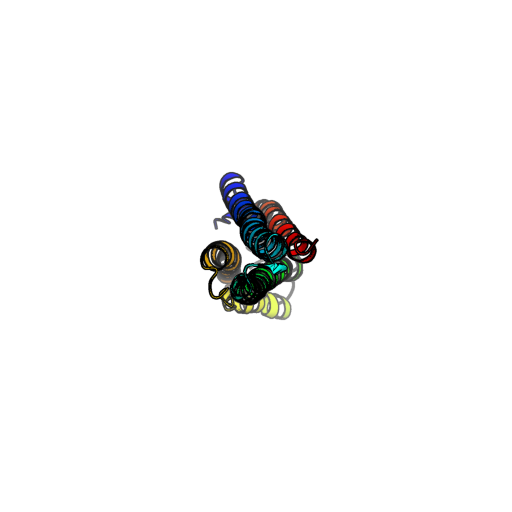ER A 1 192 ? 8.763 -33.486 4.294 1.00 17.35 192 SER A CA 1
ATOM 1371 C C . SER A 1 192 ? 7.319 -33.781 4.654 1.00 17.55 192 SER A C 1
ATOM 1372 O O . SER A 1 192 ? 6.815 -34.870 4.377 1.00 17.38 192 SER A O 1
ATOM 1375 N N . SER A 1 193 ? 6.663 -32.794 5.263 1.00 18.19 193 SER A N 1
ATOM 1376 C CA . SER A 1 193 ? 5.291 -32.940 5.751 1.00 18.51 193 SER A CA 1
ATOM 1377 C C . SER A 1 193 ? 4.319 -33.306 4.647 1.00 18.73 193 SER A C 1
ATOM 1378 O O . SER A 1 193 ? 3.486 -34.203 4.823 1.00 18.61 193 SER A O 1
ATOM 1381 N N . ILE A 1 194 ? 4.454 -32.645 3.499 1.00 19.22 194 ILE A N 1
ATOM 1382 C CA . ILE A 1 194 ? 3.589 -32.912 2.346 1.00 19.41 194 ILE A CA 1
ATOM 1383 C C . ILE A 1 194 ? 3.586 -34.401 1.984 1.00 19.36 194 ILE A C 1
ATOM 1384 O O . ILE A 1 194 ? 2.515 -34.983 1.820 1.00 18.96 194 ILE A O 1
ATOM 1389 N N . THR A 1 195 ? 4.764 -35.021 1.927 1.00 20.32 195 THR A N 1
ATOM 1390 C CA . THR A 1 195 ? 4.880 -36.460 1.580 1.00 21.14 195 THR A CA 1
ATOM 1391 C C . THR A 1 195 ? 4.078 -37.329 2.538 1.00 22.08 195 THR A C 1
ATOM 1392 O O . THR A 1 195 ? 3.579 -38.369 2.150 1.00 22.69 195 THR A O 1
ATOM 1396 N N . LYS A 1 196 ? 3.979 -36.893 3.792 1.00 23.70 196 LYS A N 1
ATOM 1397 C CA . LYS A 1 196 ? 3.278 -37.623 4.839 1.00 25.23 196 LYS A CA 1
ATOM 1398 C C . LYS A 1 196 ? 1.776 -37.315 4.948 1.00 26.65 196 LYS A C 1
ATOM 1399 O O . LYS A 1 196 ? 1.080 -37.981 5.701 1.00 27.59 196 LYS A O 1
ATOM 1405 N N . LEU A 1 197 ? 1.280 -36.309 4.229 1.00 29.08 197 LEU A N 1
ATOM 1406 C CA . LEU A 1 197 ? -0.107 -35.853 4.391 1.00 30.10 197 LEU A CA 1
ATOM 1407 C C . LEU A 1 197 ? -1.124 -36.954 4.155 1.00 31.62 197 LEU A C 1
ATOM 1408 O O . LEU A 1 197 ? -2.002 -37.155 5.002 1.00 33.27 197 LEU A O 1
ATOM 1413 N N . ALA A 1 198 ? -1.002 -37.682 3.045 1.00 31.69 198 ALA A N 1
ATOM 1414 C CA . ALA A 1 198 ? -1.947 -38.761 2.730 1.00 32.32 198 ALA A CA 1
ATOM 1415 C C . ALA A 1 198 ? -1.811 -39.981 3.679 1.00 34.55 198 ALA A C 1
ATOM 1416 O O . ALA A 1 198 ? -1.594 -41.105 3.224 1.00 36.73 198 ALA A O 1
ATOM 1418 N N . ALA A 1 199 ? -1.976 -39.741 4.989 1.00 33.84 199 ALA A N 1
ATOM 1419 C CA . ALA A 1 199 ? -1.807 -40.747 6.043 1.00 32.77 199 ALA A CA 1
ATOM 1420 C C . ALA A 1 199 ? -2.060 -40.121 7.425 1.00 32.64 199 ALA A C 1
ATOM 1421 O O . ALA A 1 199 ? -1.377 -39.177 7.833 1.00 29.52 199 ALA A O 1
#

B-factor: mean 30.61, std 11.77, range [11.47, 71.22]

Foldseek 3Di:
DDQQLLDPVSLVVLLVLLVVVLVVLLVVLVVLVVVLVVLVVVCVVCVPPDVCSVVPSVVSVVVSVVSLVLLLLLLVLLVVLLVLLCCQVPCACVVQLLPDDDPVRVVCNLVSLVVLLPDAGDARPPCVSSRVSSRVSSNSSSVLSNVSSVLPCHPVSSVVVCVNCVSNVVSSVSSSVSSVVSSVVSVVSVD